Protein AF-A0AAJ0BUH4-F1 (afdb_monomer)

Secondary structure (DSSP, 8-state):
-------EEEEEEEEEEEETT----SHHHHHHHHHHHHHHTT--EEE-TT---SGGGGSSEEEEE-TTS--BGGGTBEEEEEEPPPEESSSSHHHHHHHHHHHHHHHEEEE--TT--EEEEEE-TTSPPPHHHHHHHHHHHHHHHHHHHHTS-GGGS--SSSSB-GGGSTTTTT--SHHHHHHHHHHHHHHIIIIITTHHHHHHHHEE-TTSHHHHHTT-SS-EE-GGGBSEE-GGGT---TT--TTTTEEEEEEPP-S-----------

InterPro domains:
  IPR022025 Putative amidoligase enzyme [PF12224] (8-167)

Foldseek 3Di:
DPDDLWKKKKKKWKFFKAWPVNPDQDPVSVLVVLCVLLVVLVFDEDEDDVPDQALVRQQGKYKYFDPLFDADSVVRIGMIMIIHHIDTPPDCVVVSVVSSVVSCVVTIDTFFDLRIKMKMKMASPPDGQALVNLLVVVLCQLVCLQVVLVVDDPSFSDDPFAAAALCCQPLRVPPDDSVVLSVQLVVLSVVVVVVVFNVSNQNSRFWDACPDPVNVVVVNPGTDGDQRRHQKRQVLLPDPDPPNHPRRNIIMGMGRGTTDPDPPPPPPDD

Solvent-accessible surface area (backbone atoms only — not comparable to full-atom values): 14475 Å² total; per-residue (Å²): 132,82,82,72,82,56,48,26,34,33,42,36,45,42,40,40,38,22,52,71,82,63,80,45,90,47,61,70,56,44,49,53,53,49,42,56,50,37,44,74,70,70,41,65,58,48,77,33,86,79,67,67,57,51,56,78,53,35,75,32,31,26,39,32,74,33,80,79,28,80,60,37,70,96,76,34,30,30,27,34,25,42,35,40,29,69,36,54,78,92,58,67,63,68,61,52,49,53,50,49,52,53,50,43,67,75,55,34,42,80,47,64,34,74,52,27,34,39,38,38,36,39,28,33,52,95,52,75,65,49,44,63,52,52,33,50,52,52,43,47,48,70,68,44,45,70,61,60,28,68,78,39,60,81,84,32,48,57,40,96,68,45,26,24,60,37,60,67,7,62,72,24,55,84,50,86,49,67,71,57,44,45,49,52,32,53,51,25,25,56,55,16,75,78,74,51,52,50,48,47,39,33,36,40,40,17,21,37,55,15,86,36,75,64,24,52,76,69,68,42,89,55,64,41,78,46,13,84,36,26,21,48,21,43,46,34,54,73,57,59,50,94,83,53,36,75,68,44,51,24,39,34,40,43,47,40,31,28,57,69,93,69,79,87,73,75,76,77,79,126

Mean predicted aligned error: 6.87 Å

Radius of gyration: 19.73 Å; Cα contacts (8 Å, |Δi|>4): 491; chains: 1; bounding box: 56×46×52 Å

Structure (mmCIF, N/CA/C/O backbone):
data_AF-A0AAJ0BUH4-F1
#
_entry.id   AF-A0AAJ0BUH4-F1
#
loop_
_atom_site.group_PDB
_atom_site.id
_atom_site.type_symbol
_atom_site.label_atom_id
_atom_site.label_alt_id
_atom_site.label_comp_id
_atom_site.label_asym_id
_atom_site.label_entity_id
_atom_site.label_seq_id
_atom_site.pdbx_PDB_ins_code
_atom_site.Cartn_x
_atom_site.Cartn_y
_atom_site.Cartn_z
_atom_site.occupancy
_atom_site.B_iso_or_equiv
_atom_site.auth_seq_id
_atom_site.auth_comp_id
_atom_site.auth_asym_id
_atom_site.auth_atom_id
_atom_site.pdbx_PDB_model_num
ATOM 1 N N . MET A 1 1 ? 30.664 -13.274 6.437 1.00 37.62 1 MET A N 1
ATOM 2 C CA . MET A 1 1 ? 29.207 -13.050 6.387 1.00 37.62 1 MET A CA 1
ATOM 3 C C . MET A 1 1 ? 29.027 -11.647 5.867 1.00 37.62 1 MET A C 1
ATOM 5 O O . MET A 1 1 ? 29.292 -10.706 6.602 1.00 37.62 1 MET A O 1
ATOM 9 N N . GLU A 1 2 ? 28.763 -11.524 4.572 1.00 38.22 2 GLU A N 1
ATOM 10 C CA . GLU A 1 2 ? 28.514 -10.233 3.931 1.00 38.22 2 GLU A CA 1
ATOM 11 C C . GLU A 1 2 ? 27.239 -9.628 4.526 1.00 38.22 2 GLU A C 1
ATOM 13 O O . GLU A 1 2 ? 26.273 -10.346 4.792 1.00 38.22 2 GLU A O 1
ATOM 18 N N . GLY A 1 3 ? 27.284 -8.331 4.833 1.00 43.16 3 GLY A N 1
ATOM 19 C CA . GLY A 1 3 ? 26.178 -7.613 5.450 1.00 43.16 3 GLY A CA 1
ATOM 20 C C . GLY A 1 3 ? 24.976 -7.619 4.518 1.00 43.16 3 GLY A C 1
ATOM 21 O O . GLY A 1 3 ? 24.970 -6.923 3.510 1.00 43.16 3 GLY A O 1
ATOM 22 N N . HIS A 1 4 ? 23.965 -8.422 4.839 1.00 51.91 4 HIS A N 1
ATOM 23 C CA . HIS A 1 4 ? 22.670 -8.300 4.191 1.00 51.91 4 HIS A CA 1
ATOM 24 C C . HIS A 1 4 ? 22.107 -6.916 4.521 1.00 51.91 4 HIS A C 1
ATOM 26 O O . HIS A 1 4 ? 21.919 -6.601 5.698 1.00 51.91 4 HIS A O 1
ATOM 32 N N . ASN A 1 5 ? 21.836 -6.108 3.493 1.00 56.97 5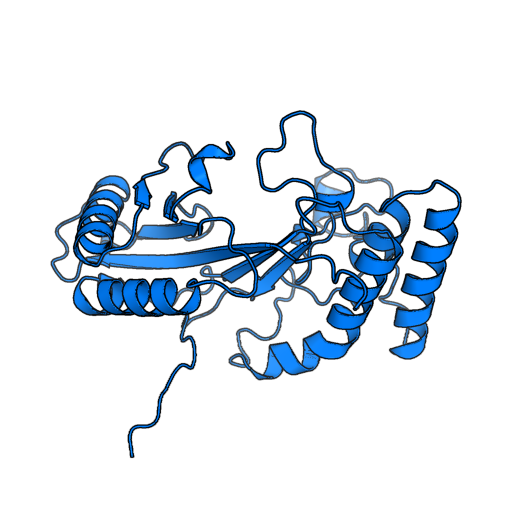 ASN A N 1
ATOM 33 C CA . ASN A 1 5 ? 21.054 -4.884 3.641 1.00 56.97 5 ASN A CA 1
ATOM 34 C C . ASN A 1 5 ? 19.751 -5.237 4.372 1.00 56.97 5 ASN A C 1
ATOM 36 O O . ASN A 1 5 ? 18.984 -6.094 3.924 1.00 56.97 5 ASN A O 1
ATOM 40 N N . SER A 1 6 ? 19.534 -4.638 5.543 1.00 73.00 6 SER A N 1
ATOM 41 C CA . SER A 1 6 ? 18.331 -4.888 6.331 1.00 73.00 6 SER A CA 1
ATOM 42 C C . SER A 1 6 ? 17.205 -4.027 5.784 1.00 73.00 6 SER A C 1
ATOM 44 O O . SER A 1 6 ? 17.233 -2.814 5.946 1.00 73.00 6 SER A O 1
ATOM 46 N N . PHE A 1 7 ? 16.183 -4.651 5.201 1.00 83.69 7 PHE A N 1
ATOM 47 C CA . PHE A 1 7 ? 14.968 -3.937 4.828 1.00 83.69 7 PHE A CA 1
ATOM 48 C C . PHE A 1 7 ? 14.240 -3.398 6.061 1.00 83.69 7 PHE A C 1
ATOM 50 O O . PHE A 1 7 ? 14.209 -4.023 7.132 1.00 83.69 7 PHE A O 1
ATOM 57 N N . GLN A 1 8 ? 13.595 -2.258 5.861 1.00 90.56 8 GLN A N 1
ATOM 58 C CA . GLN A 1 8 ? 12.594 -1.709 6.759 1.00 90.56 8 GLN A CA 1
ATOM 59 C C . GLN A 1 8 ? 11.237 -1.728 6.073 1.00 90.56 8 GLN A C 1
ATOM 61 O O . GLN A 1 8 ? 11.151 -1.698 4.842 1.00 90.56 8 GLN A O 1
ATOM 66 N N . PHE A 1 9 ? 10.167 -1.778 6.856 1.00 93.12 9 PHE A N 1
ATOM 67 C CA . PHE A 1 9 ? 8.826 -1.755 6.302 1.00 93.12 9 PHE A CA 1
ATOM 68 C C . PHE A 1 9 ? 7.817 -1.056 7.212 1.00 93.12 9 PHE A C 1
ATOM 70 O O . PHE A 1 9 ? 8.009 -0.961 8.421 1.00 93.12 9 PHE A O 1
ATOM 77 N N . GLY A 1 10 ? 6.733 -0.576 6.617 1.00 93.44 10 GLY A N 1
ATOM 78 C CA . GLY A 1 10 ? 5.557 -0.059 7.311 1.00 93.44 10 GLY A CA 1
ATOM 79 C C . GLY A 1 10 ? 4.294 -0.722 6.775 1.00 93.44 10 GLY A C 1
ATOM 80 O O . GLY A 1 10 ? 4.284 -1.227 5.651 1.00 93.44 10 GLY A O 1
ATOM 81 N N . VAL A 1 11 ? 3.236 -0.742 7.577 1.00 94.31 11 VAL A N 1
ATOM 82 C CA . VAL A 1 11 ? 1.937 -1.322 7.226 1.00 94.31 11 VAL A CA 1
ATOM 83 C C . VAL A 1 11 ? 0.842 -0.292 7.462 1.00 94.31 11 VAL A C 1
ATOM 85 O O . VAL A 1 11 ? 0.800 0.346 8.513 1.00 94.31 11 VAL A O 1
ATOM 88 N N . GLU A 1 12 ? -0.069 -0.175 6.503 1.00 94.69 12 GLU A N 1
ATOM 89 C CA . GLU A 1 12 ? -1.275 0.647 6.599 1.00 94.69 12 GLU A CA 1
ATOM 90 C C . GLU A 1 12 ? -2.493 -0.287 6.599 1.00 94.69 12 GLU A C 1
ATOM 92 O O . GLU A 1 12 ? -2.663 -1.135 5.713 1.00 94.69 12 GLU A O 1
ATOM 97 N N . LEU A 1 13 ? -3.310 -0.198 7.651 1.00 93.88 13 LEU A N 1
ATOM 98 C CA . LEU A 1 13 ? -4.497 -1.027 7.852 1.00 93.88 13 LEU A CA 1
ATOM 99 C C . LEU A 1 13 ? -5.746 -0.156 7.804 1.00 93.88 13 LEU A C 1
ATOM 101 O O . LEU A 1 13 ? -5.972 0.662 8.697 1.00 93.88 13 LEU A O 1
ATOM 105 N N . GLU A 1 14 ? -6.595 -0.380 6.809 1.00 93.62 14 GLU A N 1
ATOM 106 C CA . GLU A 1 14 ? -7.814 0.399 6.648 1.00 93.62 14 GLU A CA 1
ATOM 107 C C . GLU A 1 14 ? -9.048 -0.360 7.151 1.00 93.62 14 GLU A C 1
ATOM 109 O O . GLU A 1 14 ? -9.256 -1.548 6.883 1.00 93.62 14 GLU A O 1
ATOM 114 N N . PHE A 1 15 ? -9.929 0.351 7.847 1.00 93.50 15 PHE A N 1
ATOM 115 C CA . PHE A 1 15 ? -11.097 -0.215 8.501 1.00 93.50 15 PHE A CA 1
ATOM 116 C C . PHE A 1 15 ? -12.320 0.692 8.372 1.00 93.50 15 PHE A C 1
ATOM 118 O O . PHE A 1 15 ? -12.243 1.911 8.506 1.00 93.50 15 PHE A O 1
ATOM 125 N N . LEU A 1 16 ? -13.493 0.075 8.232 1.00 94.69 16 LEU A N 1
ATOM 126 C CA . LEU A 1 16 ? -14.768 0.721 8.518 1.00 94.69 16 LEU A CA 1
ATOM 127 C C . LEU A 1 16 ? -15.198 0.327 9.937 1.00 94.69 16 LEU A C 1
ATOM 129 O O . LEU A 1 16 ? -15.659 -0.794 10.176 1.00 94.69 16 LEU A O 1
ATOM 133 N N . LEU A 1 17 ? -15.015 1.244 10.888 1.00 94.88 17 LEU A N 1
ATOM 134 C CA . LEU A 1 17 ? -15.175 0.985 12.321 1.00 94.88 17 LEU A CA 1
ATOM 135 C C . LEU A 1 17 ? -16.367 1.724 12.915 1.00 94.88 17 LEU A C 1
ATOM 137 O O . LEU A 1 17 ? -16.589 2.901 12.645 1.00 94.88 17 LEU A O 1
ATOM 141 N N . GLY A 1 18 ? -17.077 1.054 13.819 1.00 94.50 18 GLY A N 1
ATOM 142 C CA . GLY A 1 18 ? -18.013 1.684 14.749 1.00 94.50 18 GLY A CA 1
ATOM 143 C C . GLY A 1 18 ? -17.764 1.237 16.181 1.00 94.50 18 GLY A C 1
ATOM 144 O O . GLY A 1 18 ? -17.204 0.170 16.424 1.00 94.50 18 GLY A O 1
ATOM 145 N N . SER A 1 19 ? -18.206 2.015 17.168 1.00 91.06 19 SER A N 1
ATOM 146 C CA . SER A 1 19 ? -18.203 1.537 18.557 1.00 91.06 19 SER A CA 1
ATOM 147 C C . SER A 1 19 ? -19.389 0.616 18.810 1.00 91.06 19 SER A C 1
ATOM 149 O O . SER A 1 19 ? -20.522 0.942 18.450 1.00 91.06 19 SER A O 1
ATOM 151 N N . ARG A 1 20 ? -19.163 -0.493 19.528 1.00 89.94 20 ARG A N 1
ATOM 152 C CA . ARG A 1 20 ? -20.246 -1.401 19.949 1.00 89.94 20 ARG A CA 1
ATOM 153 C C . ARG A 1 20 ? -21.303 -0.701 20.808 1.00 89.94 20 ARG A C 1
ATOM 155 O O . ARG A 1 20 ? -22.463 -1.095 20.786 1.00 89.94 20 ARG A O 1
ATOM 162 N N . LYS A 1 21 ? -20.919 0.361 21.529 1.00 89.38 21 LYS A N 1
ATOM 163 C CA . LYS A 1 21 ? -21.834 1.180 22.343 1.00 89.38 21 LYS A CA 1
ATOM 164 C C . LYS A 1 21 ? -22.556 2.273 21.545 1.00 89.38 21 LYS A C 1
ATOM 166 O O . LYS A 1 21 ? -23.454 2.901 22.087 1.00 89.38 21 LYS A O 1
ATOM 171 N N . LYS A 1 22 ? -22.169 2.513 20.284 1.00 84.38 22 LYS A N 1
ATOM 172 C CA . LYS A 1 22 ? -22.748 3.526 19.379 1.00 84.38 22 LYS A CA 1
ATOM 173 C C . LYS A 1 22 ? -22.775 4.963 19.934 1.00 84.38 22 LYS A C 1
ATOM 175 O O . LYS A 1 22 ? -23.657 5.738 19.583 1.00 84.38 22 LYS A O 1
ATOM 180 N N . VAL A 1 23 ? -21.789 5.331 20.755 1.00 89.50 23 VAL A N 1
ATOM 181 C CA . VAL A 1 23 ? -21.728 6.640 21.446 1.00 89.50 23 VAL A CA 1
ATOM 182 C C . VAL A 1 23 ? -20.947 7.733 20.703 1.00 89.50 23 VAL A C 1
ATOM 184 O O . VAL A 1 23 ? -20.940 8.881 21.132 1.00 89.50 23 VAL A O 1
ATOM 187 N N . HIS A 1 24 ? -20.263 7.398 19.606 1.00 91.44 24 HIS A N 1
ATOM 188 C CA . HIS A 1 24 ? -19.365 8.331 18.910 1.00 91.44 24 HIS A CA 1
ATOM 189 C C . HIS A 1 24 ? -20.035 8.923 17.672 1.00 91.44 24 HIS A C 1
ATOM 191 O O . HIS A 1 24 ? -20.321 8.203 16.729 1.00 91.44 24 HIS A O 1
ATOM 197 N N . HIS A 1 25 ? -20.314 10.223 17.649 1.00 89.69 25 HIS A N 1
ATOM 198 C CA . HIS A 1 25 ? -21.084 10.843 16.555 1.00 89.69 25 HIS A CA 1
ATOM 199 C C . HIS A 1 25 ? -20.221 11.447 15.443 1.00 89.69 25 HIS A C 1
ATOM 201 O O . HIS A 1 25 ? -20.747 12.005 14.485 1.00 89.69 25 HIS A O 1
ATOM 207 N N . ASN A 1 26 ? -18.900 11.348 15.565 1.00 94.25 26 ASN A N 1
ATOM 208 C CA . ASN A 1 26 ? -17.951 11.798 14.555 1.00 94.25 26 ASN A CA 1
ATOM 209 C C . ASN A 1 26 ? -16.670 10.959 14.601 1.00 94.25 26 ASN A C 1
ATOM 211 O O . ASN A 1 26 ? -16.337 10.372 15.637 1.00 94.25 26 ASN A O 1
ATOM 215 N N . TRP A 1 27 ? -15.931 10.975 13.491 1.00 95.69 27 TRP A N 1
ATOM 216 C CA . TRP A 1 27 ? -14.648 10.291 13.338 1.00 95.69 27 TRP A CA 1
ATOM 217 C C . TRP A 1 27 ? -13.683 10.581 14.498 1.00 95.69 27 TRP A C 1
ATOM 219 O O . TRP A 1 27 ? -13.191 9.657 15.139 1.00 95.69 27 TRP A O 1
ATOM 229 N N . LYS A 1 28 ? -13.498 11.859 14.857 1.00 96.19 28 LYS A N 1
ATOM 230 C CA . LYS A 1 28 ? -12.532 12.288 15.883 1.00 96.19 28 LYS A CA 1
ATOM 231 C C . LYS A 1 28 ? -12.820 11.698 17.264 1.00 96.19 28 LYS A C 1
ATOM 233 O O . LYS A 1 28 ? -11.897 11.340 17.995 1.00 96.19 28 LYS A O 1
ATOM 238 N N . SER A 1 29 ? -14.093 11.586 17.642 1.00 96.31 29 SER A N 1
ATOM 239 C CA . SER A 1 29 ? -14.505 10.954 18.902 1.00 96.31 29 SER A CA 1
ATOM 240 C C . SER A 1 29 ? -14.226 9.448 18.914 1.00 96.31 29 SER A C 1
ATOM 242 O O . SER A 1 29 ? -13.694 8.947 19.908 1.00 96.31 29 SER A O 1
ATOM 244 N N . LEU A 1 30 ? -14.477 8.752 17.796 1.00 96.94 30 LEU A N 1
ATOM 245 C CA . LEU A 1 30 ? -14.133 7.338 17.633 1.00 96.94 30 LEU A CA 1
ATOM 246 C C . LEU A 1 30 ? -12.611 7.133 17.683 1.00 96.94 30 LEU A C 1
ATOM 248 O O . LEU A 1 30 ? -12.144 6.288 18.444 1.00 96.94 30 LEU A O 1
ATOM 252 N N . ALA A 1 31 ? -11.846 7.927 16.929 1.00 97.50 31 ALA A N 1
ATOM 253 C CA . ALA A 1 31 ? -10.387 7.852 16.860 1.00 97.50 31 ALA A CA 1
ATOM 254 C C . ALA A 1 31 ? -9.737 8.059 18.238 1.00 97.50 31 ALA A C 1
ATOM 256 O O . ALA A 1 31 ? -8.843 7.312 18.625 1.00 97.50 31 ALA A O 1
ATOM 257 N N . LYS A 1 32 ? -10.241 9.006 19.043 1.00 97.81 32 LYS A N 1
ATOM 258 C CA . LYS A 1 32 ? -9.774 9.215 20.425 1.00 97.81 32 LYS A CA 1
ATOM 259 C C . LYS A 1 32 ? -10.080 8.035 21.354 1.00 97.81 32 LYS A C 1
ATOM 261 O O . LYS A 1 32 ? -9.273 7.736 22.231 1.00 97.81 32 LYS A O 1
ATOM 266 N N . ASP A 1 33 ? -11.236 7.385 21.215 1.00 97.56 33 ASP A N 1
ATOM 267 C CA . ASP A 1 33 ? -11.557 6.180 21.998 1.00 97.56 33 ASP A CA 1
ATOM 268 C C . ASP A 1 33 ? -10.702 4.985 21.558 1.00 97.56 33 ASP A C 1
ATOM 270 O O . ASP A 1 33 ? -10.221 4.239 22.410 1.00 97.56 33 ASP A O 1
ATOM 274 N N . LEU A 1 34 ? -10.455 4.835 20.253 1.00 97.94 34 LEU A N 1
ATOM 275 C CA . LEU A 1 34 ? -9.526 3.840 19.716 1.00 97.94 34 LEU A CA 1
ATOM 276 C C . LEU A 1 34 ? -8.119 4.053 20.275 1.00 97.94 34 LEU A C 1
ATOM 278 O O . LEU A 1 34 ? -7.572 3.133 20.878 1.00 97.94 34 LEU A O 1
ATOM 282 N N . SER A 1 35 ? -7.601 5.280 20.192 1.00 98.50 35 SER A N 1
ATOM 283 C CA . SER A 1 35 ? -6.286 5.651 20.718 1.00 98.50 35 SER A CA 1
ATOM 284 C C . SER A 1 35 ? -6.114 5.260 22.186 1.00 98.50 35 SER A C 1
ATOM 286 O O . SER A 1 35 ? -5.199 4.514 22.536 1.00 98.50 35 SER A O 1
ATOM 288 N N . LYS A 1 36 ? -7.066 5.652 23.046 1.00 98.38 36 LYS A N 1
ATOM 289 C CA . LYS A 1 36 ? -7.052 5.314 24.480 1.00 98.38 36 LYS A CA 1
ATOM 290 C C . LYS A 1 36 ? -7.053 3.809 24.740 1.00 98.38 36 LYS A C 1
ATOM 292 O O . LYS A 1 36 ? -6.437 3.345 25.699 1.00 98.38 36 LYS A O 1
ATOM 297 N N . ARG A 1 37 ? -7.784 3.036 23.935 1.00 97.81 37 ARG A N 1
ATOM 298 C CA . ARG A 1 37 ? -7.867 1.575 24.086 1.00 97.81 37 ARG A CA 1
ATOM 299 C C . ARG A 1 37 ? -6.586 0.889 23.644 1.00 97.81 37 ARG A C 1
ATOM 301 O O . ARG A 1 37 ? -6.158 -0.027 24.337 1.00 97.81 37 ARG A O 1
ATOM 308 N N . LEU A 1 38 ? -5.990 1.350 22.548 1.00 98.44 38 LEU A N 1
ATOM 309 C CA . LEU A 1 38 ? -4.694 0.884 22.067 1.00 98.44 38 LEU A CA 1
ATOM 310 C C . LEU A 1 38 ? -3.589 1.199 23.085 1.00 98.44 38 LEU A C 1
ATOM 312 O O . LEU A 1 38 ? -2.884 0.285 23.498 1.00 98.44 38 LEU A O 1
ATOM 316 N N . GLN A 1 39 ? -3.540 2.424 23.623 1.00 98.50 39 GLN A N 1
ATOM 317 C CA . GLN A 1 39 ? -2.592 2.795 24.688 1.00 98.50 39 GLN A CA 1
ATOM 318 C C . GLN A 1 39 ? -2.769 1.918 25.933 1.00 98.50 39 GLN A C 1
ATOM 320 O O . GLN A 1 39 ? -1.800 1.408 26.486 1.00 98.50 39 GLN A O 1
ATOM 325 N N . LYS A 1 40 ? -4.018 1.666 26.352 1.00 98.31 40 LYS A N 1
ATOM 326 C CA . LYS A 1 40 ? -4.312 0.756 27.471 1.00 98.31 40 LYS A CA 1
ATOM 327 C C . LYS A 1 40 ? -3.874 -0.690 27.200 1.00 98.31 40 LYS A C 1
ATOM 329 O O . LYS A 1 40 ? -3.614 -1.421 28.151 1.00 98.31 40 LYS A O 1
ATOM 334 N N . ALA A 1 41 ? -3.841 -1.105 25.938 1.00 98.00 41 ALA A N 1
ATOM 335 C CA . ALA A 1 41 ? -3.368 -2.419 25.517 1.00 98.00 41 ALA A CA 1
ATOM 336 C C . ALA A 1 41 ? -1.840 -2.479 25.322 1.00 98.00 41 ALA A C 1
ATOM 338 O O . ALA A 1 41 ? -1.328 -3.550 25.030 1.00 98.00 41 ALA A O 1
ATOM 339 N N . GLY A 1 42 ? -1.120 -1.366 25.511 1.00 97.75 42 GLY A N 1
ATOM 340 C CA . GLY A 1 42 ? 0.336 -1.295 25.361 1.00 97.75 42 GLY A CA 1
ATOM 341 C C . GLY A 1 42 ? 0.822 -0.808 23.993 1.00 97.75 42 GLY A C 1
ATOM 342 O O . GLY A 1 42 ? 2.023 -0.807 23.757 1.00 97.75 42 GLY A O 1
ATOM 343 N N . ILE A 1 43 ? -0.074 -0.363 23.108 1.00 98.19 43 ILE A N 1
ATOM 344 C CA . ILE A 1 43 ? 0.282 0.147 21.778 1.00 98.19 43 ILE A CA 1
ATOM 345 C C . ILE A 1 43 ? 0.478 1.661 21.838 1.00 98.19 43 ILE A C 1
ATOM 347 O O . ILE A 1 43 ? -0.490 2.409 22.025 1.00 98.19 43 ILE A O 1
ATOM 351 N N . SER A 1 44 ? 1.721 2.114 21.653 1.00 97.81 44 SER A N 1
ATOM 352 C CA . SER A 1 44 ? 2.038 3.539 21.499 1.00 97.81 44 SER A CA 1
ATOM 353 C C . SER A 1 44 ? 1.392 4.071 20.224 1.00 97.81 44 SER A C 1
ATOM 355 O O . SER A 1 44 ? 1.512 3.449 19.166 1.00 97.81 44 SER A O 1
ATOM 357 N N . ASN A 1 45 ? 0.634 5.160 20.345 1.00 98.44 45 ASN A N 1
ATOM 358 C CA . ASN A 1 45 ? -0.091 5.748 19.227 1.00 98.44 45 ASN A CA 1
ATOM 359 C C . ASN A 1 45 ? -0.596 7.162 19.524 1.00 98.44 45 ASN A C 1
ATOM 361 O O . ASN A 1 45 ? -0.835 7.526 20.686 1.00 98.44 45 ASN A O 1
ATOM 365 N N . HIS A 1 46 ? -0.943 7.866 18.449 1.00 97.81 46 HIS A N 1
ATOM 366 C CA . HIS A 1 46 ? -1.629 9.153 18.472 1.00 97.81 46 HIS A CA 1
ATOM 367 C C . HIS A 1 46 ? -2.678 9.279 17.357 1.00 97.81 46 HIS A C 1
ATOM 369 O O . HIS A 1 46 ? -2.766 8.478 16.428 1.00 97.81 46 HIS A O 1
ATOM 375 N N . VAL A 1 47 ? -3.514 10.316 17.459 1.00 98.06 47 VAL A N 1
ATOM 376 C CA . VAL A 1 47 ? -4.482 10.675 16.412 1.00 98.06 47 VAL A CA 1
ATOM 377 C C . VAL A 1 47 ? -3.860 11.727 15.497 1.00 98.06 47 VAL A C 1
ATOM 379 O O . VAL A 1 47 ? -3.613 12.849 15.941 1.00 98.06 47 VAL A O 1
ATOM 382 N N . ASN A 1 48 ? -3.671 11.385 14.224 1.00 95.69 48 ASN A N 1
ATOM 383 C CA . ASN A 1 48 ? -3.118 12.257 13.190 1.00 95.69 48 ASN A CA 1
ATOM 384 C C . ASN A 1 48 ? -4.245 12.809 12.294 1.00 95.69 48 ASN A C 1
ATOM 386 O O . ASN A 1 48 ? -4.432 12.413 11.147 1.00 95.69 48 ASN A O 1
ATOM 390 N N . ASP A 1 49 ? -5.023 13.737 12.856 1.00 87.25 49 ASP A N 1
ATOM 391 C CA . ASP A 1 49 ? -6.165 14.406 12.198 1.00 87.25 49 ASP A CA 1
ATOM 392 C C . ASP A 1 49 ? -5.727 15.291 11.010 1.00 87.25 49 ASP A C 1
ATOM 394 O O . ASP A 1 49 ? -6.503 15.560 10.100 1.00 87.25 49 ASP A O 1
ATOM 398 N N . GLY A 1 50 ? -4.467 15.741 11.006 1.00 86.12 50 GLY A N 1
ATOM 399 C CA . GLY A 1 50 ? -3.897 16.555 9.928 1.00 86.12 50 GLY A CA 1
ATOM 400 C C . GLY A 1 50 ? -3.347 15.746 8.754 1.00 86.12 50 GLY A C 1
ATOM 401 O O . GLY A 1 50 ? -2.968 16.345 7.751 1.00 86.12 50 GLY A O 1
ATOM 402 N N . ASN A 1 51 ? -3.289 14.414 8.878 1.00 83.75 51 ASN A N 1
ATOM 403 C CA . ASN A 1 51 ? -2.590 13.528 7.947 1.00 83.75 51 ASN A CA 1
ATOM 404 C C . ASN A 1 51 ? -1.150 13.998 7.658 1.00 83.75 51 ASN A C 1
ATOM 406 O O . ASN A 1 51 ? -0.683 13.960 6.518 1.00 83.75 51 ASN A O 1
ATOM 410 N N . ASP A 1 52 ? -0.461 14.482 8.695 1.00 84.62 52 ASP A N 1
ATOM 411 C CA . ASP A 1 52 ? 0.931 14.903 8.595 1.00 84.62 52 ASP A CA 1
ATOM 412 C C . ASP A 1 52 ? 1.806 13.683 8.276 1.00 84.62 52 ASP A C 1
ATOM 414 O O . ASP A 1 52 ? 1.706 12.641 8.927 1.00 84.62 52 ASP A O 1
ATOM 418 N N . LYS A 1 53 ? 2.635 13.812 7.239 1.00 83.50 53 LYS A N 1
ATOM 419 C CA . LYS A 1 53 ? 3.535 12.765 6.741 1.00 83.50 53 LYS A CA 1
ATOM 420 C C . LYS A 1 53 ? 4.987 12.996 7.184 1.00 83.50 53 LYS A C 1
ATOM 422 O O . LYS A 1 53 ? 5.899 12.403 6.604 1.00 83.50 53 LYS A O 1
ATOM 427 N N . SER A 1 54 ? 5.214 13.845 8.187 1.00 83.06 54 SER A N 1
ATOM 428 C CA . SER A 1 54 ? 6.512 14.024 8.839 1.00 83.06 54 SER A CA 1
ATOM 429 C C . SER A 1 54 ? 7.018 12.725 9.475 1.00 83.06 54 SER A C 1
ATOM 431 O O . SER A 1 54 ? 6.241 11.849 9.862 1.00 83.06 54 SER A O 1
ATOM 433 N N . TRP A 1 55 ? 8.342 12.585 9.561 1.00 81.75 55 TRP A N 1
ATOM 434 C CA . TRP A 1 55 ? 9.012 11.396 10.101 1.00 81.75 55 TRP A CA 1
ATOM 435 C C . TRP A 1 55 ? 8.552 11.052 11.524 1.00 81.75 55 TRP A C 1
ATOM 437 O O . TRP A 1 55 ? 8.423 9.879 11.877 1.00 81.75 55 TRP A O 1
ATOM 447 N N . GLU A 1 56 ? 8.245 12.065 12.326 1.00 85.81 56 GLU A N 1
ATOM 448 C CA . GLU A 1 56 ? 7.791 11.936 13.705 1.00 85.81 56 GLU A CA 1
ATOM 449 C C . GLU A 1 56 ? 6.532 11.066 13.822 1.00 85.81 56 GLU A C 1
ATOM 451 O O . GLU A 1 56 ? 6.411 10.301 14.780 1.00 85.81 56 GLU A O 1
ATOM 456 N N . ASN A 1 57 ? 5.642 11.111 12.823 1.00 87.81 57 ASN A N 1
ATOM 457 C CA . ASN A 1 57 ? 4.400 10.334 12.794 1.00 87.81 57 ASN A CA 1
ATOM 458 C C . ASN A 1 57 ? 4.608 8.831 12.527 1.00 87.81 57 ASN A C 1
ATOM 460 O O . ASN A 1 57 ? 3.660 8.064 12.679 1.00 87.81 57 ASN A O 1
ATOM 464 N N . TYR A 1 58 ? 5.822 8.394 12.174 1.00 90.50 58 TYR A N 1
ATOM 465 C CA . TYR A 1 58 ? 6.153 6.984 11.916 1.00 90.50 58 TYR A CA 1
ATOM 466 C C . TYR A 1 58 ? 7.026 6.352 13.011 1.00 90.50 58 TYR A C 1
ATOM 468 O O . TYR A 1 58 ? 7.646 5.306 12.803 1.00 90.50 58 TYR A O 1
ATOM 476 N N . ARG A 1 59 ? 7.107 6.985 14.187 1.00 92.19 59 ARG A N 1
ATOM 477 C CA . ARG A 1 59 ? 7.798 6.430 15.369 1.00 92.19 59 ARG A CA 1
ATOM 478 C C . ARG A 1 59 ? 6.876 5.579 16.241 1.00 92.19 59 ARG A C 1
ATOM 480 O O . ARG A 1 59 ? 7.353 4.782 17.041 1.00 92.19 59 ARG A O 1
ATOM 487 N N . GLU A 1 60 ? 5.572 5.747 16.069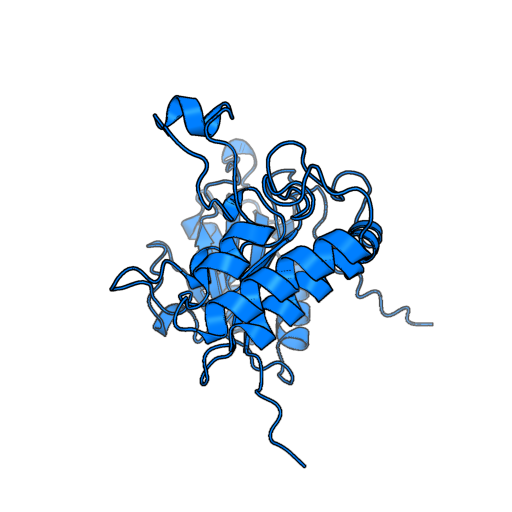 1.00 95.69 60 GLU A N 1
ATOM 488 C CA . GLU A 1 60 ? 4.511 4.987 16.719 1.00 95.69 60 GLU A CA 1
ATOM 489 C C . GLU A 1 60 ? 3.314 4.846 15.771 1.00 95.69 60 GLU A C 1
ATOM 491 O O . GLU A 1 60 ? 3.346 5.358 14.653 1.00 95.69 60 GLU A O 1
ATOM 496 N N . TRP A 1 61 ? 2.263 4.139 16.190 1.00 97.94 61 TRP A N 1
ATOM 497 C CA . TRP A 1 61 ? 1.079 3.978 15.350 1.00 97.94 61 TRP A CA 1
ATOM 498 C C . TRP A 1 61 ? 0.317 5.301 15.203 1.00 97.94 61 TRP A C 1
ATOM 500 O O . TRP A 1 61 ? -0.072 5.922 16.190 1.00 97.94 61 TRP A O 1
ATOM 510 N N . SER A 1 62 ? 0.017 5.702 13.974 1.00 97.81 62 SER A N 1
ATOM 511 C CA . SER A 1 62 ? -0.830 6.860 13.683 1.00 97.81 62 SER A CA 1
ATOM 512 C C . SER A 1 62 ? -2.255 6.422 13.353 1.00 97.81 62 SER A C 1
ATOM 514 O O . SER A 1 62 ? -2.465 5.516 12.549 1.00 97.81 62 SER A O 1
ATOM 516 N N . ILE A 1 63 ? -3.249 7.101 13.928 1.00 98.06 63 ILE A N 1
ATOM 517 C CA . ILE A 1 63 ? -4.667 6.932 13.577 1.00 98.06 63 ILE A CA 1
ATOM 518 C C . ILE A 1 63 ? -5.084 8.069 12.645 1.00 98.06 63 ILE A C 1
ATOM 520 O O . ILE A 1 63 ? -5.155 9.224 13.077 1.00 98.06 63 ILE A O 1
ATOM 524 N N . VAL A 1 64 ? -5.394 7.735 11.396 1.00 96.06 64 VAL A N 1
ATOM 525 C CA . VAL A 1 64 ? -5.705 8.674 10.308 1.00 96.06 64 VAL A CA 1
ATOM 526 C C . VAL A 1 64 ? -7.141 8.460 9.819 1.00 96.06 64 VAL A C 1
ATOM 528 O O . VAL A 1 64 ? -7.740 7.392 9.987 1.00 96.06 64 VAL A O 1
ATOM 531 N N . GLN A 1 65 ? -7.750 9.511 9.270 1.00 95.31 65 GLN A N 1
ATOM 532 C CA . GLN A 1 65 ? -9.036 9.392 8.593 1.00 95.31 65 GLN A CA 1
ATOM 533 C C . GLN A 1 65 ? -8.835 8.866 7.172 1.00 95.31 65 GLN A C 1
ATOM 535 O O . GLN A 1 65 ? -8.277 9.570 6.335 1.00 95.31 65 GLN A O 1
ATOM 540 N N . GLU A 1 66 ? -9.370 7.678 6.883 1.00 92.31 66 GLU A N 1
ATOM 541 C CA . GLU A 1 66 ? -9.326 7.120 5.530 1.00 92.31 66 GLU A CA 1
ATOM 542 C C . GLU A 1 66 ? -10.468 7.687 4.682 1.00 92.31 66 GLU A C 1
ATOM 544 O O . GLU A 1 66 ? -11.634 7.305 4.830 1.00 92.31 66 GLU A O 1
ATOM 549 N N . VAL A 1 67 ? -10.141 8.642 3.812 1.00 89.81 67 VAL A N 1
ATOM 550 C CA . VAL A 1 67 ? -11.124 9.397 3.019 1.00 89.81 67 VAL A CA 1
ATOM 551 C C . VAL A 1 67 ? -11.712 8.593 1.860 1.00 89.81 67 VAL A C 1
ATOM 553 O O . VAL A 1 67 ? -12.800 8.919 1.380 1.00 89.81 67 VAL A O 1
ATOM 556 N N . THR A 1 68 ? -11.031 7.540 1.411 1.00 86.31 68 THR A N 1
ATOM 557 C CA . THR A 1 68 ? -11.516 6.638 0.359 1.00 86.31 68 THR A CA 1
ATOM 558 C C . THR A 1 68 ? -12.520 5.614 0.883 1.00 86.31 68 THR A C 1
ATOM 560 O O . THR A 1 68 ? -13.254 5.030 0.081 1.00 86.31 68 THR A O 1
ATOM 563 N N . ILE A 1 69 ? -12.633 5.453 2.209 1.00 90.19 69 ILE A N 1
ATOM 564 C CA . ILE A 1 69 ? -13.706 4.706 2.870 1.00 90.19 69 ILE A CA 1
ATOM 565 C C . ILE A 1 69 ? -14.840 5.675 3.238 1.00 90.19 69 ILE A C 1
ATOM 567 O O . ILE A 1 69 ? -14.719 6.449 4.194 1.00 90.19 69 ILE A O 1
ATOM 571 N N . PRO A 1 70 ? -16.002 5.609 2.560 1.00 91.19 70 PRO A N 1
ATOM 572 C CA . PRO A 1 70 ? -17.122 6.480 2.886 1.00 91.19 70 PRO A CA 1
ATOM 573 C C . PRO A 1 70 ? -17.618 6.226 4.313 1.00 91.19 70 PRO A C 1
ATOM 575 O O . PRO A 1 70 ? -18.069 5.128 4.657 1.00 91.19 70 PRO A O 1
ATOM 578 N N . SER A 1 71 ? -17.570 7.264 5.148 1.00 92.19 71 SER A N 1
ATOM 579 C CA . SER A 1 71 ? -18.165 7.212 6.483 1.00 92.19 71 SER A CA 1
ATOM 580 C C . SER A 1 71 ? -19.686 7.063 6.389 1.00 92.19 71 SER A C 1
ATOM 582 O O . SER A 1 71 ? -20.326 7.584 5.476 1.00 92.19 71 SER A O 1
ATOM 584 N N . GLN A 1 72 ? -20.288 6.376 7.362 1.00 93.75 72 GLN A N 1
ATOM 585 C CA . GLN A 1 72 ? -21.735 6.160 7.451 1.00 93.75 72 GLN A CA 1
ATOM 586 C C . GLN A 1 72 ? -22.246 6.693 8.802 1.00 93.75 72 GLN A C 1
ATOM 588 O O . GLN A 1 72 ? -22.532 5.899 9.706 1.00 93.75 72 GLN A O 1
ATOM 593 N N . PRO A 1 73 ? -22.392 8.027 8.964 1.00 91.50 73 PRO A N 1
ATOM 594 C CA . PRO A 1 73 ? -22.773 8.644 10.238 1.00 91.50 73 PRO A CA 1
ATOM 595 C C . PRO A 1 73 ? -24.067 8.074 10.829 1.00 91.50 73 PRO A C 1
ATOM 597 O O . PRO A 1 73 ? -24.128 7.785 12.021 1.00 91.50 73 PRO A O 1
ATOM 600 N N . ALA A 1 74 ? -25.069 7.807 9.982 1.00 90.62 74 ALA A N 1
ATOM 601 C CA . ALA A 1 74 ? -26.349 7.220 10.390 1.00 90.62 74 ALA A CA 1
ATOM 602 C C . ALA A 1 74 ? -26.215 5.824 11.028 1.00 90.62 74 ALA A C 1
ATOM 604 O O . ALA A 1 74 ? -27.068 5.413 11.811 1.00 90.62 74 ALA A O 1
ATOM 605 N N . LYS A 1 75 ? -25.141 5.091 10.712 1.00 91.06 75 LYS A N 1
ATOM 606 C CA . LYS A 1 75 ? -24.838 3.773 11.288 1.00 91.06 75 LYS A CA 1
ATOM 607 C C . LYS A 1 75 ? -23.739 3.823 12.348 1.00 91.06 75 LYS A C 1
ATOM 609 O O . LYS A 1 75 ? -23.397 2.776 12.892 1.00 91.06 75 LYS A O 1
ATOM 614 N N . ASN A 1 76 ? -23.212 5.011 12.649 1.00 93.94 76 ASN A N 1
ATOM 615 C CA . ASN A 1 76 ? -22.050 5.202 13.511 1.00 93.94 76 ASN A CA 1
ATOM 616 C C . ASN A 1 76 ? -20.833 4.388 13.026 1.00 93.94 76 ASN A C 1
ATOM 618 O O . ASN A 1 76 ? -20.235 3.626 13.786 1.00 93.94 76 ASN A O 1
ATOM 622 N N . LEU A 1 77 ? -20.523 4.504 11.730 1.00 95.31 77 LEU A N 1
ATOM 623 C CA . LEU A 1 77 ? -19.354 3.878 11.115 1.00 95.31 77 LEU A CA 1
ATOM 624 C C . LEU A 1 77 ? -18.474 4.938 10.459 1.00 95.31 77 LEU A C 1
ATOM 626 O O . LEU A 1 77 ? -18.980 5.828 9.773 1.00 95.31 77 LEU A O 1
ATOM 630 N N . TRP A 1 78 ? -17.168 4.808 10.636 1.00 96.00 78 TRP A N 1
ATOM 631 C CA . TRP A 1 78 ? -16.176 5.790 10.220 1.00 96.00 78 TRP A CA 1
ATOM 632 C C . TRP A 1 78 ? -14.986 5.078 9.572 1.00 96.00 78 TRP A C 1
ATOM 634 O O . TRP A 1 78 ? -14.565 4.025 10.054 1.00 96.00 78 TRP A O 1
ATOM 644 N N . GLY A 1 79 ? -14.476 5.644 8.477 1.00 95.50 79 GLY A N 1
ATOM 645 C CA . GLY A 1 79 ? -13.241 5.188 7.834 1.00 95.50 79 GLY A CA 1
ATOM 646 C C . GLY A 1 79 ? -12.033 5.538 8.700 1.00 95.50 79 GLY A C 1
ATOM 647 O O . GLY A 1 79 ? -11.853 6.698 9.073 1.00 95.50 79 GLY A O 1
ATOM 648 N N . ILE A 1 80 ? -11.246 4.535 9.067 1.00 96.06 80 ILE A N 1
ATOM 649 C CA . ILE A 1 80 ? -10.057 4.655 9.912 1.00 96.06 80 ILE A CA 1
ATOM 650 C C . ILE A 1 80 ? -8.911 3.956 9.198 1.00 96.06 80 ILE A C 1
ATOM 652 O O . ILE A 1 80 ? -9.068 2.815 8.774 1.00 96.06 80 ILE A O 1
ATOM 656 N N . GLU A 1 81 ? -7.765 4.611 9.140 1.00 96.00 81 GLU A N 1
ATOM 657 C CA . GLU A 1 81 ? -6.494 4.002 8.773 1.00 96.00 81 GLU A CA 1
ATOM 658 C C . GLU A 1 81 ? -5.591 3.965 10.012 1.00 96.00 81 GLU A C 1
ATOM 660 O O . GLU A 1 81 ? -5.491 4.946 10.757 1.00 96.00 81 GLU A O 1
ATOM 665 N N . LEU A 1 82 ? -4.974 2.812 10.261 1.00 97.31 82 LEU A N 1
ATOM 666 C CA . LEU A 1 82 ? -3.871 2.667 11.203 1.00 97.31 82 LEU A CA 1
ATOM 667 C C . LEU A 1 82 ? -2.576 2.558 10.405 1.00 97.31 82 LEU A C 1
ATOM 669 O O . LEU A 1 82 ? -2.376 1.566 9.706 1.00 97.31 82 LEU A O 1
ATOM 673 N N . VAL A 1 83 ? -1.705 3.552 10.540 1.00 96.38 83 VAL A N 1
ATOM 674 C CA . VAL A 1 83 ? -0.375 3.574 9.922 1.00 96.38 83 VAL A CA 1
ATOM 675 C C . VAL A 1 83 ? 0.639 3.155 10.974 1.00 96.38 83 VAL A C 1
ATOM 677 O O . VAL A 1 83 ? 0.681 3.735 12.060 1.00 96.38 83 VAL A O 1
ATOM 680 N N . SER A 1 84 ? 1.426 2.127 10.685 1.00 96.06 84 SER A N 1
ATOM 681 C CA . SER A 1 84 ? 2.401 1.596 11.631 1.00 96.06 84 SER A CA 1
ATOM 682 C C . SER A 1 84 ? 3.626 2.502 11.785 1.00 96.06 84 SER A C 1
ATOM 684 O O . SER A 1 84 ? 3.925 3.302 10.892 1.00 96.06 84 SER A O 1
ATOM 686 N N . PRO A 1 85 ? 4.414 2.328 12.861 1.00 95.12 85 PRO A N 1
ATOM 687 C CA . PRO A 1 85 ? 5.793 2.786 12.834 1.00 95.12 85 PRO A CA 1
ATOM 688 C C . PRO A 1 85 ? 6.598 2.055 11.748 1.00 95.12 85 PRO A C 1
ATOM 690 O O . PRO A 1 85 ? 6.185 1.002 11.248 1.00 95.12 85 PRO A O 1
ATOM 693 N N . VAL A 1 86 ? 7.772 2.587 11.405 1.00 92.50 86 VAL A N 1
ATOM 694 C CA . VAL A 1 86 ? 8.723 1.878 10.536 1.00 92.50 86 VAL A CA 1
ATOM 695 C C . VAL A 1 86 ? 9.396 0.753 11.323 1.00 92.50 86 VAL A C 1
ATOM 697 O O . VAL A 1 86 ? 10.133 0.990 12.282 1.00 92.50 86 VAL A O 1
ATOM 700 N N . TYR A 1 87 ? 9.163 -0.484 10.898 1.00 91.69 87 TYR A N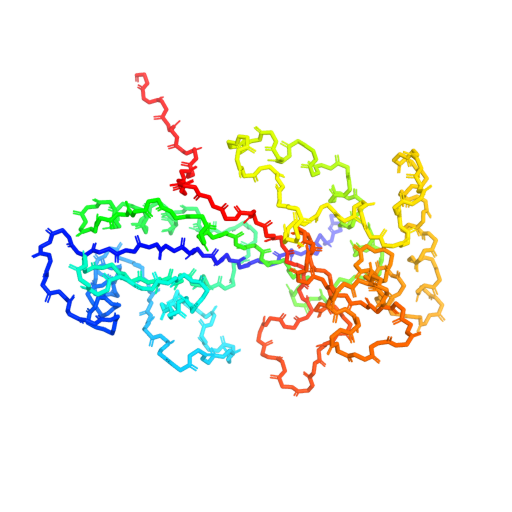 1
ATOM 701 C CA . TYR A 1 87 ? 9.704 -1.687 11.510 1.00 91.69 87 TYR A CA 1
ATOM 702 C C . TYR A 1 87 ? 10.960 -2.186 10.788 1.00 91.69 87 TYR A C 1
ATOM 704 O O . TYR A 1 87 ? 10.966 -2.324 9.563 1.00 91.69 87 TYR A O 1
ATOM 712 N N . PRO A 1 88 ? 12.004 -2.586 11.530 1.00 89.62 88 PR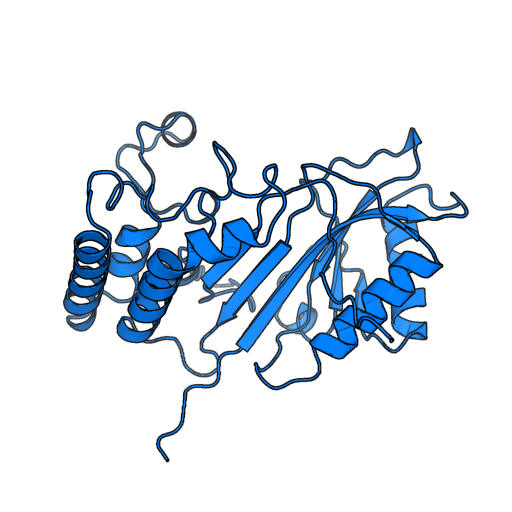O A N 1
ATOM 713 C CA . PRO A 1 88 ? 12.979 -3.552 11.038 1.00 89.62 88 PRO A CA 1
ATOM 714 C C . PRO A 1 88 ? 12.301 -4.903 10.774 1.00 89.62 88 PRO A C 1
ATOM 716 O O . PRO A 1 88 ? 11.389 -5.292 11.511 1.00 89.62 88 PRO A O 1
ATOM 719 N N . ILE A 1 89 ? 12.776 -5.656 9.779 1.00 82.81 89 ILE A N 1
ATOM 720 C CA . ILE A 1 89 ? 12.166 -6.941 9.390 1.00 82.81 89 ILE A CA 1
ATOM 721 C C . ILE A 1 89 ? 12.054 -7.948 10.554 1.00 82.81 89 ILE A C 1
ATOM 723 O O . ILE A 1 89 ? 11.017 -8.589 10.732 1.00 82.81 89 ILE A O 1
ATOM 727 N N . TYR A 1 90 ? 13.086 -8.029 11.398 1.00 82.75 90 TYR A N 1
ATOM 728 C CA . TYR A 1 90 ? 13.135 -8.894 12.580 1.00 82.75 90 TYR A CA 1
ATOM 729 C C . TYR A 1 90 ? 12.799 -8.102 13.851 1.00 82.75 90 TYR A C 1
ATOM 731 O O . TYR A 1 90 ? 13.653 -7.878 14.707 1.00 82.75 90 TYR A O 1
ATOM 739 N N . SER A 1 91 ? 11.555 -7.634 13.951 1.00 87.19 91 SER A N 1
ATOM 740 C CA . SER A 1 91 ?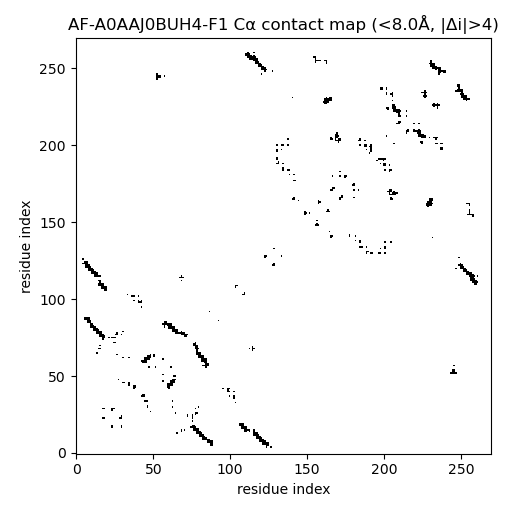 11.060 -6.861 15.099 1.00 87.19 91 SER A CA 1
ATOM 741 C C . SER A 1 91 ? 9.722 -7.388 15.635 1.00 87.19 91 SER A C 1
ATOM 743 O O . SER A 1 91 ? 9.241 -8.445 15.233 1.00 87.19 91 SER A O 1
ATOM 745 N N . TYR A 1 92 ? 9.128 -6.658 16.582 1.00 89.88 92 TYR A N 1
ATOM 746 C CA . TYR A 1 92 ? 7.927 -7.038 17.333 1.00 89.88 92 TYR A CA 1
ATOM 747 C C . TYR A 1 92 ? 6.600 -6.721 16.617 1.00 89.88 92 TYR A C 1
ATOM 749 O O . TYR A 1 92 ? 5.536 -6.857 17.218 1.00 89.88 92 TYR A O 1
ATOM 757 N N . TRP A 1 93 ? 6.637 -6.341 15.336 1.00 93.81 93 TRP A N 1
ATOM 758 C CA . TRP A 1 93 ? 5.462 -5.933 14.554 1.00 93.81 93 TRP A CA 1
ATOM 759 C C . TRP A 1 93 ? 4.292 -6.928 14.617 1.00 93.81 93 TRP A C 1
ATOM 761 O O . TRP A 1 93 ? 3.134 -6.523 14.672 1.00 93.81 93 TRP A O 1
ATOM 771 N N . ALA A 1 94 ? 4.570 -8.235 14.652 1.00 93.06 94 ALA A N 1
ATOM 772 C CA . ALA A 1 94 ? 3.526 -9.258 14.705 1.00 93.06 94 ALA A CA 1
ATOM 773 C C . ALA A 1 94 ? 2.748 -9.226 16.033 1.00 93.06 94 ALA A C 1
ATOM 775 O O . ALA A 1 94 ? 1.532 -9.413 16.040 1.00 93.06 94 ALA A O 1
ATOM 776 N N . ALA A 1 95 ? 3.434 -8.945 17.146 1.00 95.50 95 ALA A N 1
ATOM 777 C CA . ALA A 1 95 ? 2.809 -8.813 18.460 1.00 95.50 95 ALA A CA 1
ATOM 778 C C . ALA A 1 95 ? 1.966 -7.530 18.564 1.00 95.50 95 ALA A C 1
ATOM 780 O O . ALA A 1 95 ? 0.892 -7.544 19.173 1.00 95.50 95 ALA A O 1
ATOM 781 N N . ASP A 1 96 ? 2.411 -6.444 17.920 1.00 96.50 96 ASP A N 1
ATOM 782 C CA . ASP A 1 96 ? 1.622 -5.214 17.809 1.00 96.50 96 ASP A CA 1
ATOM 783 C C . ASP A 1 96 ? 0.316 -5.472 17.056 1.00 96.50 96 ASP A C 1
ATOM 785 O O . ASP A 1 96 ? -0.756 -5.106 17.542 1.00 96.50 96 ASP A O 1
ATOM 789 N N . LEU A 1 97 ? 0.383 -6.156 15.907 1.00 95.94 97 LEU A N 1
ATOM 790 C CA . LEU A 1 97 ? -0.807 -6.517 15.137 1.00 95.94 97 LEU A CA 1
ATOM 791 C C . LEU A 1 97 ? -1.779 -7.356 15.973 1.00 95.94 97 LEU A C 1
ATOM 793 O O . LEU A 1 97 ? -2.952 -6.995 16.067 1.00 95.94 97 LEU A O 1
ATOM 797 N N . ASP A 1 98 ? -1.316 -8.421 16.631 1.00 96.38 98 ASP A N 1
ATOM 798 C CA . ASP A 1 98 ? -2.176 -9.267 17.474 1.00 96.38 98 ASP A CA 1
ATOM 799 C C . ASP A 1 98 ? -2.881 -8.463 18.582 1.00 96.38 98 ASP A C 1
ATOM 801 O O . ASP A 1 98 ? -4.099 -8.561 18.789 1.00 96.38 98 ASP A O 1
ATOM 805 N N . THR A 1 99 ? -2.140 -7.565 19.231 1.00 97.62 99 THR A N 1
ATOM 806 C CA . THR A 1 99 ? -2.667 -6.674 20.270 1.00 97.62 99 THR A CA 1
ATOM 807 C C . THR A 1 99 ? -3.700 -5.691 19.707 1.00 97.62 99 THR A C 1
ATOM 809 O O . THR A 1 99 ? -4.762 -5.48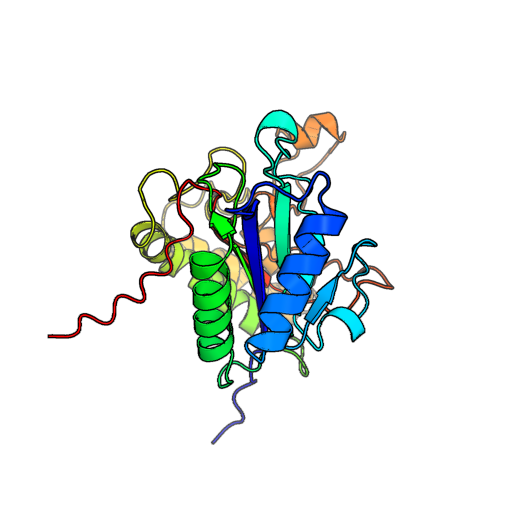8 20.311 1.00 97.62 99 THR A O 1
ATOM 812 N N . ILE A 1 100 ? -3.438 -5.107 18.533 1.00 97.12 100 ILE A N 1
ATOM 813 C CA . ILE A 1 100 ? -4.354 -4.195 17.834 1.00 97.12 100 ILE A CA 1
ATOM 814 C C . ILE A 1 100 ? -5.654 -4.915 17.477 1.00 97.12 100 ILE A C 1
ATOM 816 O O . ILE A 1 100 ? -6.732 -4.434 17.839 1.00 97.12 100 ILE A O 1
ATOM 820 N N . PHE A 1 101 ? -5.590 -6.081 16.827 1.00 95.81 101 PHE A N 1
ATOM 821 C CA . PHE A 1 101 ? -6.790 -6.841 16.463 1.00 95.81 101 PHE A CA 1
ATOM 822 C C . PHE A 1 101 ? -7.570 -7.288 17.699 1.00 95.81 101 PHE A C 1
ATOM 824 O O . PHE A 1 101 ? -8.797 -7.155 17.728 1.00 95.81 101 PHE A O 1
ATOM 831 N N . THR A 1 102 ? -6.886 -7.713 18.761 1.00 96.31 102 THR A N 1
ATOM 832 C CA . THR A 1 102 ? -7.517 -8.038 20.046 1.00 96.31 102 THR A CA 1
ATOM 833 C C . THR A 1 102 ? -8.286 -6.841 20.618 1.00 96.31 102 THR A C 1
ATOM 835 O O . THR A 1 102 ? -9.452 -6.969 21.016 1.00 96.31 102 THR A O 1
ATOM 838 N N . ALA A 1 103 ? -7.684 -5.648 20.628 1.00 96.06 103 ALA A N 1
ATOM 839 C CA . ALA A 1 103 ? -8.335 -4.426 21.101 1.00 96.06 103 ALA A CA 1
ATOM 840 C C . ALA A 1 103 ? -9.531 -4.020 20.220 1.00 96.06 103 ALA A C 1
ATOM 842 O O . ALA A 1 103 ? -10.593 -3.655 20.748 1.00 96.06 103 ALA A O 1
ATOM 843 N N . LEU A 1 104 ? -9.384 -4.127 18.895 1.00 95.69 104 LEU A N 1
ATOM 844 C CA . LEU A 1 104 ? -10.429 -3.836 17.915 1.00 95.69 104 LEU A CA 1
ATOM 845 C C . LEU A 1 104 ? -11.638 -4.758 18.105 1.00 95.69 104 LEU A C 1
ATOM 847 O O . LEU A 1 104 ? -12.747 -4.273 18.342 1.00 95.69 104 LEU A O 1
ATOM 851 N N . HIS A 1 105 ? -11.437 -6.077 18.099 1.00 94.00 105 HIS A N 1
ATOM 852 C CA . HIS A 1 105 ? -12.523 -7.053 18.232 1.00 94.00 105 HIS A CA 1
ATOM 853 C C . HIS A 1 105 ? -13.280 -6.925 19.558 1.00 94.00 105 HIS A C 1
ATOM 855 O O . HIS A 1 105 ? -14.508 -7.085 19.589 1.00 94.00 105 HIS A O 1
ATOM 861 N N . LYS A 1 106 ? -12.578 -6.574 20.641 1.00 94.56 106 LYS A N 1
ATOM 862 C CA . LYS A 1 106 ? -13.160 -6.410 21.978 1.00 94.56 106 LYS A CA 1
ATOM 863 C C . LYS A 1 106 ? -14.109 -5.216 22.087 1.00 94.56 106 LYS A C 1
ATOM 865 O O . LYS A 1 106 ? -15.131 -5.311 22.765 1.00 94.56 106 LYS A O 1
ATOM 870 N N . ALA A 1 107 ? -13.781 -4.080 21.474 1.00 93.50 107 ALA A N 1
ATOM 871 C CA . ALA A 1 107 ? -14.472 -2.812 21.737 1.00 93.50 107 ALA A CA 1
ATOM 872 C C . ALA A 1 107 ? -15.250 -2.241 20.543 1.00 93.50 107 ALA A C 1
ATOM 874 O O . ALA A 1 107 ? -16.188 -1.458 20.740 1.00 93.50 107 ALA A O 1
ATOM 875 N N . PHE A 1 108 ? -14.900 -2.648 19.326 1.00 95.44 108 PHE A N 1
ATOM 876 C CA . PHE A 1 108 ? -15.420 -2.078 18.092 1.00 95.44 108 PHE A CA 1
ATOM 877 C C . PHE A 1 108 ? -16.172 -3.117 17.262 1.00 95.44 108 PHE A C 1
ATOM 879 O O . PHE A 1 108 ? -15.997 -4.329 17.400 1.00 95.44 108 PHE A O 1
ATOM 886 N N . SER A 1 109 ? -17.059 -2.609 16.419 1.00 93.06 109 SER A N 1
ATOM 887 C CA . SER A 1 109 ? -17.693 -3.339 15.334 1.00 93.06 109 SER A CA 1
ATOM 888 C C . SER A 1 109 ? -16.887 -3.064 14.070 1.00 93.06 109 SER A C 1
ATOM 890 O O . SER A 1 109 ? -16.881 -1.931 13.587 1.00 93.06 109 SER A O 1
ATOM 892 N N . LEU A 1 110 ? -16.209 -4.089 13.557 1.00 92.00 110 LEU A N 1
ATOM 893 C CA . LEU A 1 110 ? -15.526 -4.043 12.269 1.00 92.00 110 LEU A CA 1
ATOM 894 C C . LEU A 1 110 ? -16.538 -4.432 11.195 1.00 92.00 110 LEU A C 1
ATOM 896 O O . LEU A 1 110 ? -17.139 -5.506 11.280 1.00 92.00 110 LEU A O 1
ATOM 900 N N . VAL A 1 111 ? -16.755 -3.554 10.220 1.00 90.19 111 VAL A N 1
ATOM 901 C CA . VAL A 1 111 ? -17.719 -3.794 9.145 1.00 90.19 111 VAL A CA 1
ATOM 902 C C . VAL A 1 111 ? -16.978 -4.059 7.838 1.00 90.19 111 VAL A C 1
ATOM 904 O O . VAL A 1 111 ? -16.141 -3.250 7.439 1.00 90.19 111 VAL A O 1
ATOM 907 N N . PRO A 1 112 ? -17.313 -5.155 7.141 1.00 84.88 112 PRO A N 1
ATOM 908 C CA . PRO A 1 112 ? -16.899 -5.381 5.769 1.00 84.88 112 PRO A CA 1
ATOM 909 C C . PRO A 1 112 ? -17.086 -4.177 4.851 1.00 84.88 112 PRO A C 1
ATOM 911 O O . PRO A 1 112 ? -18.182 -3.622 4.769 1.00 84.88 112 PRO A O 1
ATOM 914 N N . SER A 1 113 ? -16.049 -3.814 4.099 1.00 84.38 113 SER A N 1
ATOM 915 C CA . SER A 1 113 ? -16.140 -2.750 3.101 1.00 84.38 113 SER A CA 1
ATOM 916 C C . SER A 1 113 ? -15.295 -3.075 1.869 1.00 84.38 113 SER A C 1
ATOM 918 O O . SER A 1 113 ? -14.134 -3.454 2.013 1.00 84.38 113 SER A O 1
ATOM 920 N N . PRO A 1 114 ? -15.828 -2.881 0.647 1.00 81.19 114 PRO A N 1
ATOM 921 C CA . PRO A 1 114 ? -15.047 -2.964 -0.585 1.00 81.19 114 PRO A CA 1
ATOM 922 C C . PRO A 1 114 ? -14.115 -1.759 -0.772 1.00 81.19 114 PRO A C 1
ATOM 924 O O . PRO A 1 114 ? -13.520 -1.627 -1.834 1.00 81.19 114 PRO A O 1
ATOM 927 N N . HIS A 1 115 ? -14.011 -0.879 0.228 1.00 85.06 115 HIS A N 1
ATOM 928 C CA . HIS A 1 115 ? -13.094 0.257 0.256 1.00 85.06 115 HIS A CA 1
ATOM 929 C C . HIS A 1 115 ? -11.913 0.049 1.215 1.00 85.06 115 HIS A C 1
ATOM 931 O O . HIS A 1 115 ? -10.996 0.844 1.172 1.00 85.06 115 HIS A O 1
ATOM 937 N N . CYS A 1 116 ? -11.922 -0.994 2.060 1.00 87.12 116 CYS A N 1
ATOM 938 C CA . CYS A 1 116 ? -10.830 -1.267 3.002 1.00 87.12 116 CYS A CA 1
ATOM 939 C C . CYS A 1 116 ? -9.722 -2.084 2.352 1.00 87.12 116 CYS A C 1
ATOM 941 O O . CYS A 1 116 ? -9.940 -3.258 2.039 1.00 87.12 116 CYS A O 1
ATOM 943 N N . SER A 1 117 ? -8.551 -1.487 2.199 1.00 85.69 117 SER A N 1
ATOM 944 C CA . SER A 1 117 ? -7.331 -2.091 1.685 1.00 85.69 117 SER A CA 1
ATOM 945 C C . SER A 1 117 ? -6.254 -2.244 2.767 1.00 85.69 117 SER A C 1
ATOM 947 O O . SER A 1 117 ? -6.444 -1.927 3.942 1.00 85.69 117 SER A O 1
ATOM 949 N N . THR A 1 118 ? -5.149 -2.880 2.393 1.00 88.81 118 THR A N 1
ATOM 950 C CA . THR A 1 118 ? -3.982 -3.066 3.260 1.00 88.81 118 THR A CA 1
ATOM 951 C C . THR A 1 118 ? -2.757 -2.754 2.443 1.00 88.81 118 THR A C 1
ATOM 953 O O . THR A 1 118 ? -2.620 -3.308 1.346 1.00 88.81 118 THR A O 1
ATOM 956 N N . HIS A 1 119 ? -1.906 -1.862 2.934 1.00 92.00 119 HIS A N 1
ATOM 957 C CA . HIS A 1 119 ? -0.689 -1.483 2.227 1.00 92.00 119 HIS A CA 1
ATOM 958 C C . HIS A 1 119 ? 0.527 -1.918 3.037 1.00 92.00 119 HIS A C 1
ATOM 960 O O . HIS A 1 119 ? 0.509 -1.916 4.267 1.00 92.00 119 HIS A O 1
ATOM 966 N N . VAL A 1 120 ? 1.579 -2.333 2.340 1.00 93.12 120 VAL A N 1
ATOM 967 C CA . VAL A 1 120 ? 2.884 -2.639 2.926 1.00 93.12 120 VAL A CA 1
ATOM 968 C C . VAL A 1 120 ? 3.929 -1.848 2.162 1.00 93.12 120 VAL A C 1
ATOM 970 O O . VAL A 1 120 ? 4.123 -2.057 0.968 1.00 93.12 120 VAL A O 1
ATOM 973 N N . HIS A 1 121 ? 4.612 -0.952 2.855 1.00 93.50 121 HIS A N 1
ATOM 974 C CA . HIS A 1 121 ? 5.712 -0.162 2.323 1.00 93.50 121 HIS A CA 1
ATOM 975 C C . HIS A 1 121 ? 7.024 -0.836 2.669 1.00 93.50 121 HIS A C 1
ATOM 977 O O . HIS A 1 121 ? 7.247 -1.135 3.833 1.00 93.50 121 HIS A O 1
ATOM 983 N N . VAL A 1 122 ? 7.904 -1.037 1.695 1.00 91.69 122 VAL A N 1
ATOM 984 C CA . VAL A 1 122 ? 9.244 -1.598 1.895 1.00 91.69 122 VAL A CA 1
ATOM 985 C C . VAL A 1 122 ? 10.285 -0.557 1.503 1.00 91.69 122 VAL A C 1
ATOM 987 O O . VAL A 1 122 ? 10.169 0.070 0.451 1.00 91.69 122 VAL A O 1
ATOM 990 N N . SER A 1 123 ? 11.303 -0.384 2.340 1.00 88.00 123 SER A N 1
ATOM 991 C CA . SER A 1 123 ? 12.439 0.514 2.127 1.00 88.00 123 SER A CA 1
ATOM 992 C C . SER A 1 123 ? 13.762 -0.228 2.304 1.00 88.00 123 SER A C 1
ATOM 994 O O . SER A 1 123 ? 13.857 -1.164 3.102 1.00 88.00 123 SER A O 1
ATOM 996 N N . GLY A 1 124 ? 14.793 0.224 1.588 1.00 83.94 124 GLY A N 1
ATOM 997 C CA . GLY A 1 124 ? 16.181 -0.181 1.835 1.00 83.94 124 GLY A CA 1
ATOM 998 C C . GLY A 1 124 ? 16.821 0.506 3.048 1.00 83.94 124 GLY A C 1
ATOM 999 O O . GLY A 1 124 ? 17.902 0.103 3.462 1.00 83.94 124 GLY A O 1
ATOM 1000 N N . ALA A 1 125 ? 16.164 1.522 3.625 1.00 79.06 125 ALA A N 1
ATOM 1001 C CA . ALA A 1 125 ? 16.739 2.387 4.652 1.00 79.06 125 ALA A CA 1
ATOM 1002 C C . ALA A 1 125 ? 17.489 1.622 5.774 1.00 79.06 125 ALA A C 1
ATOM 1004 O O . ALA A 1 125 ? 16.983 0.616 6.279 1.00 79.06 125 ALA A O 1
ATOM 1005 N N . PRO A 1 126 ? 18.660 2.123 6.223 1.00 72.44 126 PRO A N 1
ATOM 1006 C CA . PRO A 1 126 ? 19.236 3.436 5.901 1.00 72.44 126 PRO A CA 1
ATOM 1007 C C . PRO A 1 126 ? 19.881 3.533 4.510 1.00 72.44 126 PRO A C 1
ATOM 1009 O O . PRO A 1 126 ? 20.035 4.642 4.005 1.00 72.44 126 PRO A O 1
ATOM 1012 N N . ASP A 1 127 ? 20.196 2.404 3.877 1.00 80.44 127 ASP A N 1
ATOM 1013 C CA . ASP A 1 127 ? 20.887 2.369 2.591 1.00 80.44 127 ASP A CA 1
ATOM 1014 C C . ASP A 1 127 ? 19.881 2.235 1.434 1.00 80.44 127 ASP A C 1
ATOM 1016 O O . ASP A 1 127 ? 19.129 1.263 1.368 1.00 80.44 127 ASP A O 1
ATOM 1020 N N . PRO A 1 128 ? 19.814 3.184 0.488 1.00 80.25 128 PRO A N 1
ATOM 1021 C CA . PRO A 1 128 ? 18.880 3.082 -0.628 1.00 80.25 128 PRO A CA 1
ATOM 1022 C C . PRO A 1 128 ? 19.065 1.779 -1.416 1.00 80.25 128 PRO A C 1
ATOM 1024 O O . PRO A 1 128 ? 20.189 1.340 -1.655 1.00 80.25 128 PRO A O 1
ATOM 1027 N N . LEU A 1 129 ? 17.956 1.187 -1.874 1.00 84.62 129 LEU A N 1
ATOM 1028 C CA . LEU A 1 129 ? 17.990 0.013 -2.753 1.00 84.62 129 LEU A CA 1
ATOM 1029 C C . LEU A 1 129 ? 18.871 0.305 -3.967 1.00 84.62 129 LEU A C 1
ATOM 1031 O O . LEU A 1 129 ? 18.750 1.374 -4.549 1.00 84.62 129 LEU A O 1
ATOM 1035 N N . SER A 1 130 ? 19.721 -0.607 -4.421 1.00 87.12 130 SER A N 1
ATOM 1036 C CA . SER A 1 130 ? 20.353 -0.430 -5.733 1.00 87.12 130 SER A CA 1
ATOM 1037 C C . SER A 1 130 ? 19.327 -0.657 -6.862 1.00 87.12 130 SER A C 1
ATOM 1039 O O . SER A 1 130 ? 18.285 -1.281 -6.639 1.00 87.12 130 SER A O 1
ATOM 1041 N N . PRO A 1 131 ? 19.587 -0.218 -8.109 1.00 88.19 131 PRO A N 1
ATOM 1042 C CA . PRO A 1 131 ? 18.755 -0.614 -9.249 1.00 88.19 131 PRO A CA 1
ATOM 1043 C C . PRO A 1 131 ? 18.639 -2.139 -9.409 1.00 88.19 131 PRO A C 1
ATOM 1045 O O . PRO A 1 131 ? 17.592 -2.635 -9.822 1.00 88.19 131 PRO A O 1
ATOM 1048 N N . ALA A 1 132 ? 19.688 -2.884 -9.040 1.00 90.75 132 ALA A N 1
ATOM 1049 C CA . ALA A 1 132 ? 19.677 -4.343 -9.037 1.00 90.75 132 ALA A CA 1
ATOM 1050 C C . ALA A 1 132 ? 18.739 -4.909 -7.955 1.00 90.75 132 ALA A C 1
ATOM 1052 O O . ALA A 1 132 ? 17.963 -5.818 -8.252 1.00 90.75 132 ALA A O 1
ATOM 1053 N N . ASP A 1 133 ? 18.743 -4.339 -6.745 1.00 91.31 133 ASP A N 1
ATOM 1054 C CA . ASP A 1 133 ? 17.811 -4.722 -5.673 1.00 91.31 133 ASP A CA 1
ATOM 1055 C C . ASP A 1 133 ? 16.364 -4.417 -6.065 1.00 91.31 133 ASP A C 1
ATOM 1057 O O . ASP A 1 133 ? 15.471 -5.247 -5.880 1.00 91.31 133 ASP A O 1
ATOM 1061 N N . LEU A 1 134 ? 16.126 -3.250 -6.674 1.00 92.44 134 LEU A N 1
ATOM 1062 C CA . LEU A 1 134 ? 14.796 -2.862 -7.134 1.00 92.44 134 LEU A CA 1
ATOM 1063 C C . LEU A 1 134 ? 14.282 -3.801 -8.232 1.00 92.44 134 LEU A C 1
ATOM 1065 O O . LEU A 1 134 ? 13.119 -4.205 -8.213 1.00 92.44 134 LEU A O 1
ATOM 1069 N N . ALA A 1 135 ? 15.152 -4.200 -9.160 1.00 95.50 135 ALA A N 1
ATOM 1070 C CA . ALA A 1 135 ? 14.831 -5.196 -10.174 1.00 95.50 135 ALA A CA 1
ATOM 1071 C C . ALA A 1 135 ? 14.592 -6.586 -9.579 1.00 95.50 135 ALA A C 1
ATOM 1073 O O . ALA A 1 135 ? 13.664 -7.274 -9.999 1.00 95.50 135 ALA A O 1
ATOM 1074 N N . ALA A 1 136 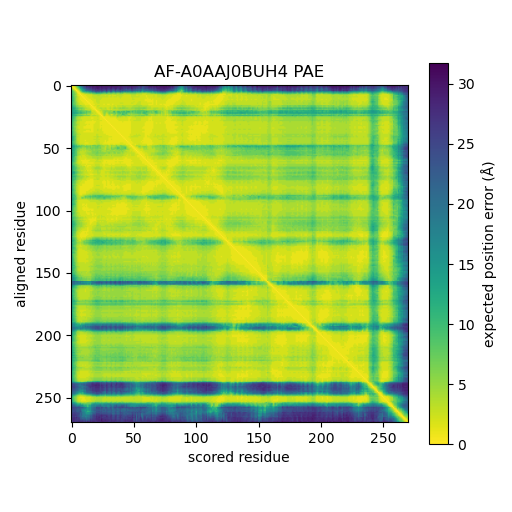? 15.372 -7.005 -8.581 1.00 95.38 136 ALA A N 1
ATOM 1075 C CA . ALA A 1 136 ? 15.125 -8.253 -7.865 1.00 95.38 136 ALA A CA 1
ATOM 1076 C C . ALA A 1 136 ? 13.744 -8.244 -7.187 1.00 95.38 136 ALA A C 1
ATOM 1078 O O . ALA A 1 136 ? 12.995 -9.216 -7.316 1.00 95.38 136 ALA A O 1
ATOM 1079 N N . LEU A 1 137 ? 13.362 -7.129 -6.558 1.00 94.50 137 LEU A N 1
ATOM 1080 C CA . LEU A 1 137 ? 12.037 -6.953 -5.962 1.00 94.50 137 LEU A CA 1
ATOM 1081 C C . LEU A 1 137 ? 10.920 -6.966 -7.017 1.00 94.50 137 LEU A C 1
ATOM 1083 O O . LEU A 1 137 ? 9.925 -7.666 -6.842 1.00 94.50 137 LEU A O 1
ATOM 1087 N N . ALA A 1 138 ? 11.095 -6.273 -8.145 1.00 97.06 138 ALA A N 1
ATOM 1088 C CA . ALA A 1 138 ? 10.153 -6.290 -9.269 1.00 97.06 138 ALA A CA 1
ATOM 1089 C C . ALA A 1 138 ? 9.958 -7.697 -9.858 1.00 97.06 138 ALA A C 1
ATOM 1091 O O . ALA A 1 138 ? 8.831 -8.120 -10.124 1.00 97.06 138 ALA A O 1
ATOM 1092 N N . LYS A 1 139 ? 11.046 -8.457 -10.021 1.00 98.00 139 LYS A N 1
ATOM 1093 C CA . LYS A 1 139 ? 11.000 -9.854 -10.475 1.00 98.00 139 LYS A CA 1
ATOM 1094 C C . LYS A 1 139 ? 10.296 -10.756 -9.465 1.00 98.00 139 LYS A C 1
ATOM 1096 O O . LYS A 1 139 ? 9.476 -11.581 -9.862 1.00 98.00 139 LYS A O 1
ATOM 1101 N N . SER A 1 140 ? 10.573 -10.570 -8.175 1.00 96.56 140 SER A N 1
ATOM 1102 C CA . SER A 1 140 ? 9.885 -11.275 -7.090 1.00 96.56 140 SER A CA 1
ATOM 1103 C C . SER A 1 140 ? 8.380 -10.999 -7.121 1.00 96.56 140 SER A C 1
ATOM 1105 O O . SER A 1 140 ? 7.584 -11.937 -7.121 1.00 96.56 140 SER A O 1
ATOM 1107 N N . ALA A 1 141 ? 7.980 -9.733 -7.271 1.00 95.75 141 ALA A N 1
ATOM 1108 C CA . ALA A 1 141 ? 6.584 -9.343 -7.432 1.00 95.75 141 ALA A CA 1
ATOM 1109 C C . ALA A 1 141 ? 5.937 -10.033 -8.647 1.00 95.75 141 ALA A C 1
ATOM 1111 O O . ALA A 1 141 ? 4.910 -10.689 -8.494 1.00 95.75 141 ALA A O 1
ATOM 1112 N N . LEU A 1 142 ? 6.562 -9.985 -9.830 1.00 96.38 142 LEU A N 1
ATOM 1113 C CA . LEU A 1 142 ? 6.051 -10.651 -11.040 1.00 96.38 142 LEU A CA 1
ATOM 1114 C C . LEU A 1 142 ? 5.880 -12.168 -10.871 1.00 96.38 142 LEU A C 1
ATOM 1116 O O . LEU A 1 142 ? 4.927 -12.742 -11.399 1.00 96.38 142 LEU A O 1
ATOM 1120 N N . TYR A 1 143 ? 6.808 -12.818 -10.169 1.00 97.12 143 TYR A N 1
ATOM 1121 C CA . TYR A 1 143 ? 6.809 -14.267 -9.991 1.00 97.12 143 TYR A CA 1
ATOM 1122 C C . TYR A 1 143 ? 5.812 -14.729 -8.917 1.00 97.12 143 TYR A C 1
ATOM 1124 O O . TYR A 1 143 ? 5.081 -15.697 -9.127 1.00 97.12 143 TYR A O 1
ATOM 1132 N N . HIS A 1 144 ? 5.762 -14.042 -7.773 1.00 95.00 144 HIS A N 1
ATOM 1133 C CA . HIS A 1 144 ? 4.999 -14.477 -6.600 1.00 95.00 144 HIS A CA 1
ATOM 1134 C C . HIS A 1 144 ? 3.583 -13.898 -6.513 1.00 95.00 144 HIS A C 1
ATOM 1136 O O . HIS A 1 144 ? 2.761 -14.456 -5.784 1.00 95.00 144 HIS A O 1
ATOM 1142 N N . GLU A 1 145 ? 3.254 -12.830 -7.247 1.00 91.50 145 GLU A N 1
ATOM 1143 C CA . GLU A 1 145 ? 1.930 -12.193 -7.178 1.00 91.50 145 GLU A CA 1
ATOM 1144 C C . GLU A 1 145 ? 0.752 -13.169 -7.379 1.00 91.50 145 GLU A C 1
ATOM 1146 O O . GLU A 1 145 ? -0.169 -13.122 -6.562 1.00 91.50 145 GLU A O 1
ATOM 1151 N N . PRO A 1 146 ? 0.770 -14.119 -8.342 1.00 90.06 146 PRO A N 1
ATOM 1152 C CA . PRO A 1 146 ? -0.321 -15.087 -8.475 1.00 90.06 146 PRO A CA 1
ATOM 1153 C C . PRO A 1 146 ? -0.530 -15.950 -7.224 1.00 90.06 146 PRO A C 1
ATOM 1155 O O . PRO A 1 146 ? -1.664 -16.276 -6.880 1.00 90.06 146 PRO A O 1
ATOM 1158 N N . ALA A 1 147 ? 0.548 -16.317 -6.526 1.00 91.44 147 ALA A N 1
ATOM 1159 C CA . ALA A 1 147 ? 0.456 -17.087 -5.289 1.00 91.44 147 ALA A CA 1
ATOM 1160 C C . ALA A 1 147 ? -0.098 -16.231 -4.141 1.00 91.44 147 ALA A C 1
ATOM 1162 O O . ALA A 1 147 ? -0.954 -16.706 -3.395 1.00 91.44 147 ALA A O 1
ATOM 1163 N N . LEU A 1 148 ? 0.328 -14.966 -4.039 1.00 87.56 148 LEU A N 1
ATOM 1164 C CA . LEU A 1 148 ? -0.215 -14.013 -3.066 1.00 87.56 148 LEU A CA 1
ATOM 1165 C C . LEU A 1 148 ? -1.721 -13.807 -3.268 1.00 87.56 148 LEU A C 1
ATOM 1167 O O . LEU A 1 148 ? -2.473 -13.801 -2.299 1.00 87.56 148 LEU A O 1
ATOM 1171 N N . ASP A 1 149 ? -2.185 -13.729 -4.514 1.00 87.25 149 ASP A N 1
ATOM 1172 C CA . ASP A 1 149 ? -3.609 -13.577 -4.822 1.00 87.25 149 ASP A CA 1
ATOM 1173 C C . ASP A 1 149 ? -4.449 -14.759 -4.353 1.00 87.25 149 ASP A C 1
ATOM 1175 O O . ASP A 1 149 ? -5.569 -14.585 -3.868 1.00 87.25 149 ASP A O 1
ATOM 1179 N N . LEU A 1 150 ? -3.917 -15.974 -4.446 1.00 87.75 150 LEU A N 1
ATOM 1180 C CA . LEU A 1 150 ? -4.633 -17.169 -4.008 1.00 87.75 150 LEU A CA 1
ATOM 1181 C C . LEU A 1 150 ? -4.860 -17.212 -2.492 1.00 87.75 150 LEU A C 1
ATOM 1183 O O . LEU A 1 150 ? -5.839 -17.831 -2.068 1.00 87.75 150 LEU A O 1
ATOM 1187 N N . LEU A 1 151 ? -4.040 -16.511 -1.698 1.00 85.25 151 LEU A N 1
ATOM 1188 C CA . LEU A 1 151 ? -4.223 -16.384 -0.246 1.00 85.25 151 LEU A CA 1
ATOM 1189 C C . LEU A 1 151 ? -5.477 -15.584 0.124 1.00 85.25 151 LEU A C 1
ATOM 1191 O O . LEU A 1 151 ? -5.966 -15.677 1.249 1.00 85.25 151 LEU A O 1
ATOM 1195 N N . PHE A 1 152 ? -6.018 -14.808 -0.815 1.00 80.50 152 PHE A N 1
ATOM 1196 C CA . PHE A 1 152 ? -7.153 -13.934 -0.564 1.00 80.50 152 PHE A CA 1
ATOM 1197 C C . PHE A 1 152 ? -8.456 -14.481 -1.161 1.00 80.50 152 PHE A C 1
ATOM 1199 O O . PHE A 1 152 ? -8.431 -15.263 -2.119 1.00 80.50 152 PHE A O 1
ATOM 1206 N N . PRO A 1 153 ? -9.631 -14.080 -0.628 1.00 79.06 153 PRO A N 1
ATOM 1207 C CA . PRO A 1 153 ? -10.918 -14.440 -1.217 1.00 79.06 153 PRO A CA 1
ATOM 1208 C C . PRO A 1 153 ? -10.994 -14.023 -2.694 1.00 79.06 153 PRO A C 1
ATOM 1210 O O . PRO A 1 153 ? -10.450 -12.972 -3.031 1.00 79.06 153 PRO A O 1
ATOM 1213 N N . PRO A 1 154 ? -11.709 -14.759 -3.571 1.00 81.31 154 PRO A N 1
ATOM 1214 C CA . PRO A 1 154 ? -11.810 -14.443 -5.001 1.00 81.31 154 PRO A CA 1
ATOM 1215 C C . PRO A 1 154 ? -12.145 -12.977 -5.308 1.00 81.31 154 PRO A C 1
ATOM 1217 O O . PRO A 1 154 ? -11.547 -12.380 -6.197 1.00 81.31 154 PRO A O 1
ATOM 1220 N N . ALA A 1 155 ? -13.023 -12.367 -4.506 1.00 76.38 155 ALA A N 1
ATOM 1221 C CA . ALA A 1 155 ? -13.405 -10.960 -4.630 1.00 76.38 155 ALA A CA 1
ATOM 1222 C C . ALA A 1 155 ? -12.258 -9.951 -4.379 1.00 76.3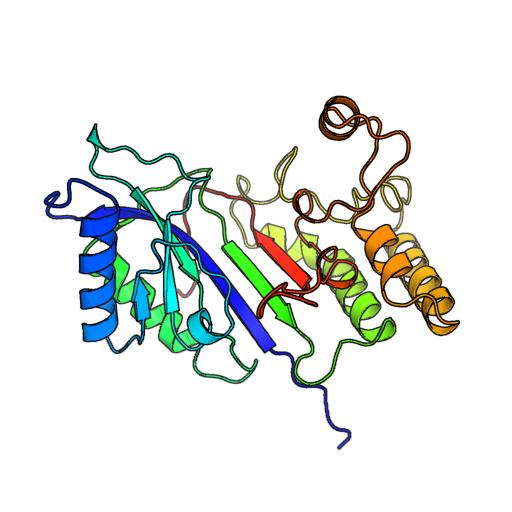8 155 ALA A C 1
ATOM 1224 O O . ALA A 1 155 ? -12.431 -8.770 -4.655 1.00 76.38 155 ALA A O 1
ATOM 1225 N N . ARG A 1 156 ? -11.106 -10.395 -3.852 1.00 75.69 156 ARG A N 1
ATOM 1226 C CA . ARG A 1 156 ? -9.928 -9.579 -3.500 1.00 75.69 156 ARG A CA 1
ATOM 1227 C C . ARG A 1 156 ? -8.678 -9.887 -4.331 1.00 75.69 156 ARG A C 1
ATOM 1229 O O . ARG A 1 156 ? -7.625 -9.343 -4.026 1.00 75.69 156 ARG A O 1
ATOM 1236 N N . ARG A 1 157 ? -8.749 -10.760 -5.343 1.00 78.06 157 ARG A N 1
ATOM 1237 C CA . ARG A 1 157 ? -7.551 -11.238 -6.070 1.00 78.06 157 ARG A CA 1
ATOM 1238 C C . ARG A 1 157 ? -7.005 -10.232 -7.092 1.00 78.06 157 ARG A C 1
ATOM 1240 O O . ARG A 1 157 ? -5.809 -10.187 -7.329 1.00 78.06 157 ARG A O 1
ATOM 1247 N N . ALA A 1 158 ? -7.846 -9.360 -7.642 1.00 66.56 158 ALA A N 1
ATOM 1248 C CA . ALA A 1 158 ? -7.435 -8.173 -8.397 1.00 66.56 158 ALA A CA 1
ATOM 1249 C C . ALA A 1 158 ? -8.660 -7.288 -8.665 1.00 66.56 158 ALA A C 1
ATOM 1251 O O . ALA A 1 158 ? -9.764 -7.802 -8.860 1.00 66.56 158 ALA A O 1
ATOM 1252 N N . GLY A 1 159 ? -8.469 -5.969 -8.707 1.00 64.88 159 GLY A N 1
ATOM 1253 C CA . GLY A 1 159 ? -9.466 -5.039 -9.233 1.00 64.88 159 GLY A CA 1
ATOM 1254 C C . GLY A 1 159 ? -9.272 -4.803 -10.734 1.00 64.88 159 GLY A C 1
ATOM 1255 O O . GLY A 1 159 ? -8.171 -4.946 -11.259 1.00 64.88 159 GLY A O 1
ATOM 1256 N N . GLN A 1 160 ? -10.340 -4.407 -11.436 1.00 65.88 160 GLN A N 1
ATOM 1257 C CA . GLN A 1 160 ? -10.260 -4.061 -12.867 1.00 65.88 160 GLN A CA 1
ATOM 1258 C C . GLN A 1 160 ? -9.462 -2.771 -13.113 1.00 65.88 160 GLN A C 1
ATOM 1260 O O . GLN A 1 160 ? -8.771 -2.644 -14.120 1.00 65.88 160 GLN A O 1
ATOM 1265 N N . TYR A 1 161 ? -9.548 -1.812 -12.186 1.00 81.06 161 TYR A N 1
ATOM 1266 C CA . TYR A 1 161 ? -8.921 -0.499 -12.339 1.00 81.06 161 TYR A CA 1
ATOM 1267 C C . TYR A 1 161 ? -7.807 -0.233 -11.315 1.00 81.06 161 TYR A C 1
ATOM 1269 O O . TYR A 1 161 ? -6.738 0.237 -11.694 1.00 81.06 161 TYR A O 1
ATOM 1277 N N . TRP A 1 162 ? -8.035 -0.566 -10.041 1.00 84.38 162 TRP A N 1
ATOM 1278 C CA . TRP A 1 162 ? -7.053 -0.434 -8.958 1.00 84.38 162 TRP A CA 1
ATOM 1279 C C . TRP A 1 162 ? -6.434 -1.783 -8.597 1.00 84.38 162 TRP A C 1
ATOM 1281 O O . TRP A 1 162 ? -7.080 -2.821 -8.752 1.00 84.38 162 TRP A O 1
ATOM 1291 N N . CYS A 1 163 ? -5.214 -1.755 -8.053 1.00 86.94 163 CYS A N 1
ATOM 1292 C CA . CYS A 1 163 ? -4.460 -2.950 -7.662 1.00 86.94 163 CYS A CA 1
ATOM 1293 C C . CYS A 1 163 ? -4.305 -3.961 -8.815 1.00 86.94 163 CYS A C 1
ATOM 1295 O O . CYS A 1 163 ? -4.412 -5.176 -8.619 1.00 86.94 163 CYS A O 1
ATOM 1297 N N . ARG A 1 164 ? -4.089 -3.453 -10.035 1.00 90.06 164 ARG A N 1
ATOM 1298 C CA . ARG A 1 164 ? -3.806 -4.266 -11.223 1.00 90.06 164 ARG A CA 1
ATOM 1299 C C . ARG A 1 164 ? -2.460 -4.965 -11.059 1.00 90.06 164 ARG A C 1
ATOM 1301 O O . ARG A 1 164 ? -1.546 -4.411 -10.454 1.00 90.06 164 ARG A O 1
ATOM 1308 N N . SER A 1 165 ? -2.317 -6.150 -11.645 1.00 92.31 165 SER A N 1
ATOM 1309 C CA . SER A 1 165 ? -1.006 -6.794 -11.749 1.00 92.31 165 SER A CA 1
ATOM 1310 C C . SER A 1 165 ? -0.005 -5.861 -12.426 1.00 92.31 165 SER A C 1
ATOM 1312 O O . SER A 1 165 ? -0.342 -5.256 -13.447 1.00 92.31 165 SER A O 1
ATOM 1314 N N . ILE A 1 166 ? 1.232 -5.789 -11.929 1.00 94.06 166 ILE A N 1
ATOM 1315 C CA . ILE A 1 166 ? 2.309 -5.079 -12.644 1.00 94.06 166 ILE A CA 1
ATOM 1316 C C . ILE A 1 166 ? 2.619 -5.711 -14.006 1.00 94.06 166 ILE A C 1
ATOM 1318 O O . ILE A 1 166 ? 3.138 -5.042 -14.892 1.00 94.06 166 ILE A O 1
ATOM 1322 N N . ARG A 1 167 ? 2.205 -6.963 -14.242 1.00 94.62 167 ARG A N 1
ATOM 1323 C CA . ARG A 1 167 ? 2.257 -7.596 -15.568 1.00 94.62 167 ARG A CA 1
ATOM 1324 C C . ARG A 1 167 ? 1.372 -6.888 -16.602 1.00 94.62 167 ARG A C 1
ATOM 1326 O O . ARG A 1 167 ? 1.589 -7.042 -17.795 1.00 94.62 167 ARG A O 1
ATOM 1333 N N . ALA A 1 168 ? 0.392 -6.106 -16.147 1.00 94.19 168 ALA A N 1
ATOM 1334 C CA . ALA A 1 168 ? -0.452 -5.263 -16.988 1.00 94.19 168 ALA A CA 1
ATOM 1335 C C . ALA A 1 168 ? 0.117 -3.845 -17.205 1.00 94.19 168 ALA A C 1
ATOM 1337 O O . ALA A 1 168 ? -0.597 -3.002 -17.753 1.00 94.19 168 ALA A O 1
ATOM 1338 N N . SER A 1 169 ? 1.351 -3.576 -16.752 1.00 96.06 169 SER A N 1
ATOM 1339 C CA . SER A 1 169 ? 2.134 -2.398 -17.151 1.00 96.06 169 SER A CA 1
ATOM 1340 C C . SER A 1 169 ? 2.208 -2.317 -18.668 1.00 96.06 169 SER A C 1
ATOM 1342 O O . SER A 1 169 ? 2.342 -3.349 -19.322 1.00 96.06 169 SER A O 1
ATOM 1344 N N . GLU A 1 170 ? 2.166 -1.115 -19.238 1.00 96.06 170 GLU A N 1
ATOM 1345 C CA . GLU A 1 170 ? 2.228 -0.939 -20.695 1.00 96.06 170 GLU A CA 1
ATOM 1346 C C . GLU A 1 170 ? 3.507 -1.560 -21.290 1.00 96.06 170 GLU A C 1
ATOM 1348 O O . GLU A 1 170 ? 3.471 -2.203 -22.335 1.00 96.06 170 GLU A O 1
ATOM 1353 N N . ALA A 1 171 ? 4.623 -1.493 -20.558 1.00 95.88 171 ALA A N 1
ATOM 1354 C CA . ALA A 1 171 ? 5.889 -2.095 -20.975 1.00 95.88 171 ALA A CA 1
ATOM 1355 C C . ALA A 1 171 ? 5.900 -3.640 -20.933 1.00 95.88 171 ALA A C 1
ATOM 1357 O O . ALA A 1 171 ? 6.775 -4.264 -21.535 1.00 95.88 171 ALA A O 1
ATOM 1358 N N . LEU A 1 172 ? 4.954 -4.270 -20.224 1.00 97.00 172 LEU A N 1
ATOM 1359 C CA . LEU A 1 172 ? 4.891 -5.726 -20.023 1.00 97.00 172 LEU A CA 1
ATOM 1360 C C . LEU A 1 172 ? 3.636 -6.374 -20.618 1.00 97.00 172 LEU A C 1
ATOM 1362 O O . LEU A 1 172 ? 3.646 -7.578 -20.860 1.00 97.00 172 LEU A O 1
ATOM 1366 N N . GLY A 1 173 ? 2.572 -5.613 -20.879 1.00 92.12 173 GLY A N 1
ATOM 1367 C CA . GLY A 1 173 ? 1.253 -6.141 -21.238 1.00 92.12 173 GLY A CA 1
ATOM 1368 C C . GLY A 1 173 ? 1.229 -6.942 -22.541 1.00 92.12 173 GLY A C 1
ATOM 1369 O O . GLY A 1 173 ? 0.409 -7.845 -22.689 1.00 92.12 173 GLY A O 1
ATOM 1370 N N . GLY A 1 174 ? 2.154 -6.656 -23.463 1.00 91.69 174 GLY A N 1
ATOM 1371 C CA . GLY A 1 174 ? 2.347 -7.414 -24.705 1.00 91.69 174 GLY A CA 1
ATOM 1372 C C . GLY A 1 174 ? 3.295 -8.616 -24.590 1.00 91.69 174 GLY A C 1
ATOM 1373 O O . GLY A 1 174 ? 3.491 -9.334 -25.569 1.00 91.69 174 GLY A O 1
ATOM 1374 N N . VAL A 1 175 ? 3.905 -8.844 -23.425 1.00 94.88 175 VAL A N 1
ATOM 1375 C CA . VAL A 1 175 ? 4.933 -9.870 -23.218 1.00 94.88 175 VAL A CA 1
ATOM 1376 C C . VAL A 1 175 ? 4.295 -11.151 -22.676 1.00 94.88 175 VAL A C 1
ATOM 1378 O O . VAL A 1 175 ? 3.819 -11.211 -21.542 1.00 94.88 175 VAL A O 1
ATOM 1381 N N . ALA A 1 176 ? 4.274 -12.199 -23.504 1.00 92.12 176 ALA A N 1
ATOM 1382 C CA . ALA A 1 176 ? 3.529 -13.420 -23.204 1.00 92.12 176 ALA A CA 1
ATOM 1383 C C . ALA A 1 176 ? 4.156 -14.250 -22.069 1.00 92.12 176 ALA A C 1
ATOM 1385 O O . ALA A 1 176 ? 3.473 -14.602 -21.100 1.00 92.12 176 ALA A O 1
ATOM 1386 N N . ALA A 1 177 ? 5.448 -14.579 -22.164 1.00 96.69 177 ALA A N 1
ATOM 1387 C CA . ALA A 1 177 ? 6.108 -15.452 -21.200 1.00 96.69 177 ALA A CA 1
ATOM 1388 C C . ALA A 1 177 ? 6.627 -14.672 -19.985 1.00 96.69 177 ALA A C 1
ATOM 1390 O O . ALA A 1 177 ? 7.178 -13.581 -20.113 1.00 96.69 177 ALA A O 1
ATOM 1391 N N . LEU A 1 178 ? 6.512 -15.268 -18.792 1.00 96.56 178 LEU A N 1
ATOM 1392 C CA . LEU A 1 178 ? 7.040 -14.659 -17.567 1.00 96.56 178 LEU A CA 1
ATOM 1393 C C . LEU A 1 178 ? 8.550 -14.410 -17.678 1.00 96.56 178 LEU A C 1
ATOM 1395 O O . LEU A 1 178 ? 9.002 -13.333 -17.317 1.00 96.56 178 LEU A O 1
ATOM 1399 N N . GLY A 1 179 ? 9.311 -15.367 -18.222 1.00 97.75 179 GLY A N 1
ATOM 1400 C CA . GLY A 1 179 ? 10.757 -15.218 -18.415 1.00 97.75 179 GLY A CA 1
ATOM 1401 C C . GLY A 1 179 ? 11.130 -13.985 -19.244 1.00 97.75 179 GLY A C 1
ATOM 1402 O O . GLY A 1 179 ? 12.082 -13.287 -18.904 1.00 97.75 179 GLY A O 1
ATOM 1403 N N . ASP A 1 180 ? 10.326 -13.651 -20.255 1.00 98.00 180 ASP A N 1
ATOM 1404 C CA . ASP A 1 180 ? 10.544 -12.461 -21.077 1.00 98.00 180 ASP A CA 1
ATOM 1405 C C . ASP A 1 180 ? 10.223 -11.174 -20.305 1.00 98.00 180 ASP A C 1
ATOM 1407 O O . ASP A 1 180 ? 10.962 -10.196 -20.424 1.00 98.00 180 ASP A O 1
ATOM 1411 N N . CYS A 1 181 ? 9.183 -11.173 -19.457 1.00 98.12 181 CYS A N 1
ATOM 1412 C CA . CYS A 1 181 ? 8.915 -10.058 -18.541 1.00 98.12 181 CYS A CA 1
ATOM 1413 C C . CYS A 1 181 ? 10.099 -9.828 -17.589 1.00 98.12 181 CYS A C 1
ATOM 1415 O O . CYS A 1 181 ? 10.519 -8.689 -17.395 1.00 98.12 181 CYS A O 1
ATOM 1417 N N . LEU A 1 182 ? 10.663 -10.899 -17.017 1.00 98.31 182 LEU A N 1
ATOM 1418 C CA . LEU A 1 182 ? 11.833 -10.801 -16.137 1.00 98.31 182 LEU A CA 1
ATOM 1419 C C . LEU A 1 182 ? 13.039 -10.224 -16.894 1.00 98.31 182 LEU A C 1
ATOM 1421 O O . LEU A 1 182 ? 13.719 -9.339 -16.381 1.00 98.31 182 LEU A O 1
ATOM 1425 N N . ALA A 1 183 ? 13.247 -10.644 -18.145 1.00 97.75 183 ALA A N 1
ATOM 1426 C CA . ALA A 1 183 ? 14.316 -10.123 -18.990 1.00 97.75 183 ALA A CA 1
ATOM 1427 C C . ALA A 1 183 ? 14.130 -8.636 -19.355 1.00 97.75 183 ALA A C 1
ATOM 1429 O O . ALA A 1 183 ? 15.120 -7.921 -19.509 1.00 97.75 183 ALA A O 1
ATOM 1430 N N . VAL A 1 184 ? 12.889 -8.144 -19.494 1.00 97.25 184 VAL A N 1
ATOM 1431 C CA . VAL A 1 184 ? 12.610 -6.700 -19.648 1.00 97.25 184 VAL A CA 1
ATOM 1432 C C . VAL A 1 184 ? 13.101 -5.932 -18.419 1.00 97.25 184 VAL A C 1
ATOM 1434 O O . VAL A 1 184 ? 13.810 -4.938 -18.572 1.00 97.25 184 VAL A O 1
ATOM 1437 N N . VAL A 1 185 ? 12.784 -6.418 -17.217 1.00 97.38 185 VAL A N 1
ATOM 1438 C CA . VAL A 1 185 ? 13.218 -5.798 -15.954 1.00 97.38 185 VAL A CA 1
ATOM 1439 C C . VAL A 1 185 ? 14.745 -5.824 -15.816 1.00 97.38 185 VAL A C 1
ATOM 1441 O O . VAL A 1 185 ? 15.342 -4.808 -15.462 1.00 97.38 185 VAL A O 1
ATOM 1444 N N . ASP A 1 186 ? 15.397 -6.938 -16.162 1.00 96.50 186 ASP A N 1
ATOM 1445 C CA . ASP A 1 186 ? 16.862 -7.054 -16.109 1.00 96.50 186 ASP A CA 1
ATOM 1446 C C . ASP A 1 186 ? 17.560 -6.074 -17.064 1.00 96.50 186 ASP A C 1
ATOM 1448 O O . ASP A 1 186 ? 18.532 -5.419 -16.684 1.00 96.50 186 ASP A O 1
ATOM 1452 N N . ARG A 1 187 ? 17.043 -5.904 -18.289 1.00 94.75 187 ARG A N 1
ATOM 1453 C CA . ARG A 1 187 ? 17.576 -4.908 -19.235 1.00 94.75 187 ARG A CA 1
ATOM 1454 C C . ARG A 1 187 ? 17.406 -3.481 -18.721 1.00 94.75 187 ARG A C 1
ATOM 1456 O O . ARG A 1 187 ? 18.325 -2.676 -18.867 1.00 94.75 187 ARG A O 1
ATOM 1463 N N . ALA A 1 188 ? 16.264 -3.176 -18.106 1.00 93.94 188 ALA A N 1
ATOM 1464 C CA . ALA A 1 188 ? 16.010 -1.864 -17.522 1.00 93.94 188 ALA A CA 1
ATOM 1465 C C . ALA A 1 188 ? 16.998 -1.541 -16.385 1.00 93.94 188 ALA A C 1
ATOM 1467 O O . ALA A 1 188 ? 17.534 -0.434 -16.323 1.00 93.94 188 ALA A O 1
ATOM 1468 N N . ALA A 1 189 ? 17.310 -2.522 -15.534 1.00 92.75 189 ALA A N 1
ATOM 1469 C CA . ALA A 1 189 ? 18.309 -2.377 -14.476 1.00 92.75 189 ALA A CA 1
ATOM 1470 C C . ALA A 1 189 ? 19.746 -2.262 -15.009 1.00 92.75 189 ALA A C 1
ATOM 1472 O O . ALA A 1 189 ? 20.538 -1.475 -14.492 1.00 92.75 189 ALA A O 1
ATOM 1473 N N . ALA A 1 190 ? 20.091 -3.004 -16.065 1.00 90.44 190 ALA A N 1
ATOM 1474 C CA . ALA A 1 190 ? 21.408 -2.907 -16.694 1.00 90.44 190 ALA A CA 1
ATOM 1475 C C . ALA A 1 190 ? 21.646 -1.520 -17.318 1.00 90.44 190 ALA A C 1
ATOM 1477 O O . ALA A 1 190 ? 22.729 -0.957 -17.169 1.00 90.44 190 ALA A O 1
ATOM 1478 N N . ALA A 1 191 ? 20.628 -0.933 -17.957 1.00 85.06 191 ALA A N 1
ATOM 1479 C CA . ALA A 1 191 ? 20.699 0.435 -18.472 1.00 85.06 191 ALA A CA 1
ATOM 1480 C C . ALA A 1 191 ? 20.857 1.472 -17.342 1.00 85.06 191 ALA A C 1
ATOM 1482 O O . ALA A 1 191 ? 21.599 2.444 -17.485 1.00 85.06 191 ALA A O 1
ATOM 1483 N N . ALA A 1 192 ? 20.220 1.237 -16.191 1.00 74.00 192 ALA A N 1
ATOM 1484 C CA . ALA A 1 192 ? 20.337 2.086 -15.008 1.00 74.00 192 ALA A CA 1
ATOM 1485 C C . ALA A 1 192 ? 21.751 2.122 -14.406 1.00 74.00 192 ALA A C 1
ATOM 1487 O O . ALA A 1 192 ? 22.180 3.176 -13.932 1.00 74.00 192 ALA A O 1
ATOM 1488 N N . ALA A 1 193 ? 22.502 1.016 -14.471 1.00 65.25 193 ALA A N 1
ATOM 1489 C CA . ALA A 1 193 ? 23.893 0.955 -14.010 1.00 65.25 193 ALA A CA 1
ATOM 1490 C C . ALA A 1 193 ? 24.832 1.911 -14.781 1.00 65.25 193 ALA A C 1
ATOM 1492 O O . ALA A 1 193 ? 25.898 2.257 -14.280 1.00 65.25 193 ALA A O 1
ATOM 1493 N N . GLY A 1 194 ? 24.416 2.391 -15.960 1.00 62.03 194 GLY A N 1
ATOM 1494 C CA . GLY A 1 194 ? 25.100 3.433 -16.734 1.00 62.03 194 GLY A CA 1
ATOM 1495 C C . GLY A 1 194 ? 24.785 4.879 -16.317 1.00 62.03 194 GLY A C 1
ATOM 1496 O O . GLY A 1 194 ? 25.154 5.794 -17.046 1.00 62.03 194 GLY A O 1
ATOM 1497 N N . GLY A 1 195 ? 24.093 5.100 -15.188 1.00 58.16 195 GLY A N 1
ATOM 1498 C CA . GLY A 1 195 ? 23.738 6.433 -14.669 1.00 58.16 195 GLY A CA 1
ATOM 1499 C C . GLY A 1 195 ? 22.244 6.791 -14.730 1.00 58.16 195 GLY A C 1
ATOM 1500 O O . GLY A 1 195 ? 21.884 7.930 -14.453 1.00 58.16 195 GLY A O 1
ATOM 1501 N N . GLY A 1 196 ? 21.369 5.838 -15.077 1.00 57.97 196 GLY A N 1
ATOM 1502 C CA . GLY A 1 196 ? 19.922 6.053 -15.257 1.00 57.97 196 GLY A CA 1
ATOM 1503 C C . GLY A 1 196 ? 19.058 5.962 -13.988 1.00 57.97 196 GLY A C 1
ATOM 1504 O O . GLY A 1 196 ? 17.850 6.188 -14.060 1.00 57.97 196 GLY A O 1
ATOM 1505 N N . GLY A 1 197 ? 19.638 5.626 -12.830 1.00 81.25 197 GLY A N 1
ATOM 1506 C CA . GLY A 1 197 ? 18.906 5.534 -11.557 1.00 81.25 197 GLY A CA 1
ATOM 1507 C C . GLY A 1 197 ? 17.751 4.519 -11.586 1.00 81.25 197 GLY A C 1
ATOM 1508 O O . GLY A 1 197 ? 17.794 3.530 -12.306 1.00 81.25 197 GLY A O 1
ATOM 1509 N N . TYR A 1 198 ? 16.688 4.738 -10.810 1.00 87.62 198 TYR A N 1
ATOM 1510 C CA . TYR A 1 198 ? 15.557 3.796 -10.739 1.00 87.62 198 TYR A CA 1
ATOM 1511 C C . TYR A 1 198 ? 14.588 3.870 -11.929 1.00 87.62 198 TYR A C 1
ATOM 1513 O O . TYR A 1 198 ? 13.750 2.980 -12.080 1.00 87.62 198 TYR A O 1
ATOM 1521 N N . ALA A 1 199 ? 14.689 4.910 -12.767 1.00 89.75 199 ALA A N 1
ATOM 1522 C CA . ALA A 1 199 ? 13.659 5.294 -13.734 1.00 89.75 199 ALA A CA 1
ATOM 1523 C C . ALA A 1 199 ? 13.236 4.149 -14.658 1.00 89.75 199 ALA A C 1
ATOM 1525 O O . ALA A 1 199 ? 12.055 3.816 -14.710 1.00 89.75 199 ALA A O 1
ATOM 1526 N N . GLY A 1 200 ? 14.199 3.473 -15.291 1.00 92.88 200 GLY A N 1
ATOM 1527 C CA . GLY A 1 200 ? 13.896 2.384 -16.220 1.00 92.88 200 GLY A CA 1
ATOM 1528 C C . GLY A 1 200 ? 13.184 1.200 -15.558 1.00 92.88 200 GLY A C 1
ATOM 1529 O O . GLY A 1 200 ? 12.259 0.633 -16.136 1.00 92.88 200 GLY A O 1
ATOM 1530 N N . VAL A 1 201 ? 13.581 0.823 -14.335 1.00 95.00 201 VAL A N 1
ATOM 1531 C CA . VAL A 1 201 ? 12.932 -0.283 -13.603 1.00 95.00 201 VAL A CA 1
ATOM 1532 C C . VAL A 1 201 ? 11.505 0.104 -13.221 1.00 95.00 201 VAL A C 1
ATOM 1534 O O . VAL A 1 201 ? 10.591 -0.699 -13.400 1.00 95.00 201 VAL A O 1
ATOM 1537 N N . VAL A 1 202 ? 11.299 1.335 -12.743 1.00 95.19 202 VAL A N 1
ATOM 1538 C CA . VAL A 1 202 ? 9.967 1.847 -12.389 1.00 95.19 202 VAL A CA 1
ATOM 1539 C C . VAL A 1 202 ? 9.056 1.918 -13.614 1.00 95.19 202 VAL A C 1
ATOM 1541 O O . VAL A 1 202 ? 7.916 1.461 -13.548 1.00 95.19 202 VAL A O 1
ATOM 1544 N N . GLU A 1 203 ? 9.541 2.446 -14.737 1.00 95.12 203 GLU A N 1
ATOM 1545 C CA . GLU A 1 203 ? 8.792 2.478 -15.997 1.00 95.12 203 GLU A CA 1
ATOM 1546 C C . GLU A 1 203 ? 8.413 1.066 -16.448 1.00 95.12 203 GLU A C 1
ATOM 1548 O O . GLU A 1 203 ? 7.249 0.818 -16.756 1.00 95.12 203 GLU A O 1
ATOM 1553 N N . ALA A 1 204 ? 9.330 0.096 -16.387 1.00 96.62 204 ALA A N 1
ATOM 1554 C CA . ALA A 1 204 ? 9.030 -1.277 -16.787 1.00 96.62 204 ALA A CA 1
ATOM 1555 C C . ALA A 1 204 ? 7.803 -1.855 -16.052 1.00 96.62 204 ALA A C 1
ATOM 1557 O O . ALA A 1 204 ? 6.954 -2.493 -16.673 1.00 96.62 204 ALA A O 1
ATOM 1558 N N . VAL A 1 205 ? 7.650 -1.601 -14.749 1.00 97.00 205 VAL A N 1
ATOM 1559 C CA . VAL A 1 205 ? 6.578 -2.221 -13.942 1.00 97.00 205 VAL A CA 1
ATOM 1560 C C . VAL A 1 205 ? 5.379 -1.318 -13.650 1.00 97.00 205 VAL A C 1
ATOM 1562 O O . VAL A 1 205 ? 4.340 -1.823 -13.223 1.00 97.00 205 VAL A O 1
ATOM 1565 N N . ASN A 1 206 ? 5.475 -0.005 -13.870 1.00 96.69 206 ASN A N 1
ATOM 1566 C CA . ASN A 1 206 ? 4.417 0.959 -13.540 1.00 96.69 206 ASN A CA 1
ATOM 1567 C C . ASN A 1 206 ? 4.091 1.973 -14.652 1.00 96.69 206 ASN A C 1
ATOM 1569 O O . ASN A 1 206 ? 3.415 2.972 -14.377 1.00 96.69 206 ASN A O 1
ATOM 1573 N N . LEU A 1 207 ? 4.514 1.739 -15.897 1.00 96.31 207 LEU A N 1
ATOM 1574 C CA . LEU A 1 207 ? 4.083 2.553 -17.035 1.00 96.31 207 LEU A CA 1
ATOM 1575 C C . LEU A 1 207 ? 2.580 2.379 -17.269 1.00 96.31 207 LEU A C 1
ATOM 1577 O O . LEU A 1 207 ? 2.058 1.261 -17.271 1.00 96.31 207 LEU A O 1
ATOM 1581 N N . PHE A 1 208 ? 1.865 3.487 -17.435 1.00 95.69 208 PHE A N 1
ATOM 1582 C CA . PHE A 1 208 ? 0.417 3.502 -17.593 1.00 95.69 208 PHE A CA 1
ATOM 1583 C C . PHE A 1 208 ? 0.010 4.303 -18.834 1.00 95.69 208 PHE A C 1
ATOM 1585 O O . PHE A 1 208 ? 0.537 5.401 -19.043 1.00 95.69 208 PHE A O 1
ATOM 1592 N N . PRO A 1 209 ? -0.944 3.797 -19.640 1.00 95.62 209 PRO A N 1
ATOM 1593 C CA . PRO A 1 209 ? -1.197 4.369 -20.949 1.00 95.62 209 PRO A CA 1
ATOM 1594 C C . PRO A 1 209 ? -1.854 5.750 -20.873 1.00 95.62 209 PRO A C 1
ATOM 1596 O O . PRO A 1 209 ? -2.888 5.930 -20.211 1.00 95.62 209 PRO A O 1
ATOM 1599 N N . ALA A 1 210 ? -1.334 6.712 -21.637 1.00 95.94 210 ALA A N 1
ATOM 1600 C CA . ALA A 1 210 ? -1.966 8.016 -21.866 1.00 95.94 210 ALA A CA 1
ATOM 1601 C C . ALA A 1 210 ? -3.351 7.873 -22.493 1.00 95.94 210 ALA A C 1
ATOM 1603 O O . ALA A 1 210 ? -4.268 8.642 -22.202 1.00 95.94 210 ALA A O 1
ATOM 1604 N N . ALA A 1 211 ? -3.525 6.832 -23.306 1.00 95.56 211 ALA A N 1
ATOM 1605 C CA . ALA A 1 211 ? -4.794 6.500 -23.925 1.00 95.56 211 ALA A CA 1
ATOM 1606 C C . ALA A 1 211 ? -5.856 6.007 -22.925 1.00 95.56 211 ALA A C 1
ATOM 1608 O O . ALA A 1 211 ? -7.011 5.869 -23.318 1.00 95.56 211 ALA A O 1
ATOM 1609 N N . SER A 1 212 ? -5.535 5.748 -21.652 1.00 93.44 212 SER A N 1
ATOM 1610 C CA . SER A 1 212 ? -6.531 5.377 -20.633 1.00 93.44 212 SER A CA 1
ATOM 1611 C C . SER A 1 212 ? -7.549 6.503 -20.364 1.00 93.44 212 SER A C 1
ATOM 1613 O O . SER A 1 212 ? -7.259 7.674 -20.614 1.00 93.44 212 SER A O 1
ATOM 1615 N N . PRO A 1 213 ? -8.741 6.208 -19.797 1.00 93.94 213 PRO A N 1
ATOM 1616 C CA . PRO A 1 213 ? -9.680 7.252 -19.375 1.00 93.94 213 PRO A CA 1
ATOM 1617 C C . PRO A 1 213 ? -9.044 8.297 -18.451 1.00 93.94 213 PRO A C 1
ATOM 1619 O O . PRO A 1 213 ? -9.304 9.487 -18.600 1.00 93.94 213 PRO A O 1
ATOM 1622 N N . TYR A 1 214 ? -8.172 7.857 -17.540 1.00 91.38 214 TYR A N 1
ATOM 1623 C CA . TYR A 1 214 ? -7.444 8.741 -16.639 1.00 91.38 214 TYR A CA 1
ATOM 1624 C C . TYR A 1 214 ? -6.417 9.597 -17.379 1.00 91.38 214 TYR A C 1
ATOM 1626 O O . TYR A 1 214 ? -6.410 10.809 -17.183 1.00 91.38 214 TYR A O 1
ATOM 1634 N N . GLY A 1 215 ? -5.592 8.996 -18.244 1.00 93.50 215 GLY A N 1
ATOM 1635 C CA . GLY A 1 215 ? -4.595 9.723 -19.031 1.00 93.50 215 GLY A CA 1
ATOM 1636 C C . GLY A 1 215 ? -5.239 10.810 -19.890 1.00 93.50 215 GLY A C 1
ATOM 1637 O O . GLY A 1 215 ? -4.826 11.966 -19.832 1.00 93.50 215 GLY A O 1
ATOM 1638 N N . ARG A 1 216 ? -6.349 10.491 -20.569 1.00 96.50 216 ARG A N 1
ATOM 1639 C CA . ARG A 1 216 ? -7.133 11.474 -21.336 1.00 96.50 216 ARG A CA 1
ATOM 1640 C C . ARG A 1 216 ? -7.716 12.580 -20.460 1.00 96.50 216 ARG A C 1
ATOM 1642 O O . ARG A 1 216 ? -7.612 13.747 -20.823 1.00 96.50 216 ARG A O 1
ATOM 1649 N N . ALA A 1 217 ? -8.296 12.236 -19.307 1.00 95.56 217 ALA A N 1
ATOM 1650 C CA . ALA A 1 217 ? -8.856 13.220 -18.375 1.00 95.56 217 ALA A CA 1
ATOM 1651 C C . ALA A 1 217 ? -7.798 14.183 -17.805 1.00 95.56 217 ALA A C 1
ATOM 1653 O O . ALA A 1 217 ? -8.133 15.306 -17.444 1.00 95.56 217 ALA A O 1
ATOM 1654 N N . HIS A 1 218 ? -6.531 13.762 -17.758 1.00 93.00 218 HIS A N 1
ATOM 1655 C CA . HIS A 1 218 ? -5.402 14.569 -17.286 1.00 93.00 218 HIS A CA 1
ATOM 1656 C C . HIS A 1 218 ? -4.545 15.133 -18.433 1.00 93.00 218 HIS A C 1
ATOM 1658 O O . HIS A 1 218 ? -3.466 15.666 -18.184 1.00 93.00 218 HIS A O 1
ATOM 1664 N N . GLY A 1 219 ? -5.000 15.023 -19.688 1.00 95.81 219 GLY A N 1
ATOM 1665 C CA . GLY A 1 219 ? -4.319 15.599 -20.852 1.00 95.81 219 GLY A CA 1
ATOM 1666 C C . GLY A 1 219 ? -2.955 14.979 -21.172 1.00 95.81 219 GLY A C 1
ATOM 1667 O O . GLY A 1 219 ? -2.100 15.655 -21.748 1.00 95.81 219 GLY A O 1
ATOM 1668 N N . TRP A 1 220 ? -2.722 13.720 -20.792 1.00 96.06 220 TRP A N 1
ATOM 1669 C CA . TRP A 1 220 ? -1.461 13.032 -21.065 1.00 96.06 220 TRP A CA 1
ATOM 1670 C C . TRP A 1 220 ? -1.260 12.837 -22.568 1.00 96.06 220 TRP A C 1
ATOM 1672 O O . TRP A 1 220 ? -2.158 12.382 -23.276 1.00 96.06 220 TRP A O 1
ATOM 1682 N N . LYS A 1 221 ? -0.061 13.183 -23.048 1.00 96.38 221 LYS A N 1
ATOM 1683 C CA . LYS A 1 221 ? 0.336 13.053 -24.461 1.00 96.38 221 LYS A CA 1
ATOM 1684 C C . LYS A 1 221 ? 1.188 11.815 -24.739 1.00 96.38 221 LYS A C 1
ATOM 1686 O O . LYS A 1 221 ? 1.340 11.436 -25.893 1.00 96.38 221 LYS A O 1
ATOM 1691 N N . ALA A 1 222 ? 1.750 11.226 -23.691 1.00 96.31 222 ALA A N 1
ATOM 1692 C CA . ALA A 1 222 ? 2.581 10.036 -23.727 1.00 96.31 222 ALA A CA 1
ATOM 1693 C C . ALA A 1 222 ? 2.350 9.239 -22.444 1.00 96.31 222 ALA A C 1
ATOM 1695 O O . ALA A 1 222 ? 1.928 9.809 -21.429 1.00 96.31 222 ALA A O 1
ATOM 1696 N N . ASP A 1 223 ? 2.592 7.935 -22.516 1.00 96.19 223 ASP A N 1
ATOM 1697 C CA . ASP A 1 223 ? 2.481 7.045 -21.367 1.00 96.19 223 ASP A CA 1
ATOM 1698 C C . ASP A 1 223 ? 3.409 7.521 -20.251 1.00 96.19 223 ASP A C 1
ATOM 1700 O O . ASP A 1 223 ? 4.485 8.066 -20.502 1.00 96.19 223 ASP A O 1
ATOM 1704 N N . ALA A 1 224 ? 2.969 7.356 -19.010 1.00 94.50 224 ALA A N 1
ATOM 1705 C CA . ALA A 1 224 ? 3.684 7.887 -17.861 1.00 94.50 224 ALA A CA 1
ATOM 1706 C C . ALA A 1 224 ? 3.610 6.931 -16.675 1.00 94.50 224 ALA A C 1
ATOM 1708 O O . ALA A 1 224 ? 2.690 6.115 -16.558 1.00 94.50 224 ALA A O 1
ATOM 1709 N N . VAL A 1 225 ? 4.587 7.047 -15.776 1.00 94.00 225 VAL A N 1
ATOM 1710 C CA . VAL A 1 225 ? 4.623 6.273 -14.535 1.00 94.00 225 VAL A CA 1
ATOM 1711 C C . VAL A 1 225 ? 3.404 6.608 -13.681 1.00 94.00 225 VAL A C 1
ATOM 1713 O O . VAL A 1 225 ? 3.147 7.763 -13.335 1.00 94.00 225 VAL A O 1
ATOM 1716 N N . ARG A 1 226 ? 2.659 5.573 -13.294 1.00 93.25 226 ARG A N 1
ATOM 1717 C CA . ARG A 1 226 ? 1.545 5.679 -12.351 1.00 93.25 226 ARG A CA 1
ATOM 1718 C C . ARG A 1 226 ? 1.469 4.432 -11.490 1.00 93.25 226 ARG A C 1
ATOM 1720 O O . ARG A 1 226 ? 0.706 3.524 -11.787 1.00 93.25 226 ARG A O 1
ATOM 1727 N N . GLY A 1 227 ? 2.210 4.392 -10.390 1.00 90.25 227 GLY A N 1
ATOM 1728 C CA . GLY A 1 227 ? 2.228 3.200 -9.544 1.00 90.25 227 GLY A CA 1
ATOM 1729 C C . GLY A 1 227 ? 0.907 2.926 -8.813 1.00 90.25 227 GLY A C 1
ATOM 1730 O O . GLY A 1 227 ? 0.504 1.774 -8.715 1.00 90.25 227 GLY A O 1
ATOM 1731 N N . LYS A 1 228 ? 0.148 3.965 -8.424 1.00 88.88 228 LYS A N 1
ATOM 1732 C CA . LYS A 1 228 ? -1.103 3.833 -7.640 1.00 88.88 228 LYS A CA 1
ATOM 1733 C C . LYS A 1 228 ? -2.204 2.953 -8.256 1.00 88.88 228 LYS A C 1
ATOM 1735 O O . LYS A 1 228 ? -3.141 2.580 -7.557 1.00 88.88 228 LYS A O 1
ATOM 1740 N N . VAL A 1 229 ? -2.160 2.664 -9.560 1.00 90.62 229 VAL A N 1
ATOM 1741 C CA . VAL A 1 229 ? -3.136 1.756 -10.204 1.00 90.62 229 VAL A CA 1
ATOM 1742 C C . VAL A 1 229 ? -2.734 0.287 -10.097 1.00 90.62 229 VAL A C 1
ATOM 1744 O O . VAL A 1 229 ? -3.575 -0.593 -10.291 1.00 90.62 229 VAL A O 1
ATOM 1747 N N . TYR A 1 230 ? -1.472 0.018 -9.779 1.00 93.06 230 TYR A N 1
ATOM 1748 C CA . TYR A 1 230 ? -0.906 -1.315 -9.679 1.00 93.06 230 TYR A CA 1
ATOM 1749 C C . TYR A 1 230 ? -0.902 -1.812 -8.236 1.00 93.06 230 TYR A C 1
ATOM 1751 O O . TYR A 1 230 ? -0.992 -1.047 -7.279 1.00 93.06 230 TYR A O 1
ATOM 1759 N N . LYS A 1 231 ? -0.835 -3.133 -8.093 1.00 92.00 231 LYS A N 1
ATOM 1760 C CA . LYS A 1 231 ? -0.703 -3.827 -6.812 1.00 92.00 231 LYS A CA 1
ATOM 1761 C C . LYS A 1 231 ? 0.651 -3.553 -6.171 1.00 92.00 231 LYS A C 1
ATOM 1763 O O . LYS A 1 231 ? 0.737 -3.461 -4.958 1.00 92.00 231 LYS A O 1
ATOM 1768 N N . TRP A 1 232 ? 1.678 -3.397 -6.997 1.00 95.06 232 TRP A N 1
ATOM 1769 C CA . TRP A 1 232 ? 2.997 -2.968 -6.569 1.00 95.06 232 TRP A CA 1
ATOM 1770 C C . TRP A 1 232 ? 3.307 -1.601 -7.177 1.00 95.06 232 TRP A C 1
ATOM 1772 O O . TRP A 1 232 ? 3.381 -1.462 -8.399 1.00 95.06 232 TRP A O 1
ATOM 1782 N N . ASP A 1 233 ? 3.470 -0.601 -6.323 1.00 94.44 233 ASP A N 1
ATOM 1783 C CA . ASP A 1 233 ? 3.770 0.784 -6.662 1.00 94.44 233 ASP A CA 1
ATOM 1784 C C . ASP A 1 233 ? 5.240 1.079 -6.332 1.00 94.44 233 ASP A C 1
ATOM 1786 O O . ASP A 1 233 ? 5.642 1.234 -5.182 1.00 94.44 233 ASP A O 1
ATOM 1790 N N . PHE A 1 234 ? 6.039 1.140 -7.388 1.00 94.75 234 PHE A N 1
ATOM 1791 C CA . PHE A 1 234 ? 7.449 1.502 -7.413 1.00 94.75 234 PHE A CA 1
ATOM 1792 C C . PHE A 1 234 ? 7.653 2.996 -7.709 1.00 94.75 234 PHE A C 1
ATOM 1794 O O . PHE A 1 234 ? 8.785 3.479 -7.705 1.00 94.75 234 PHE A O 1
ATOM 1801 N N . SER A 1 235 ? 6.588 3.758 -7.984 1.00 92.25 235 SER A N 1
ATOM 1802 C CA . SER A 1 235 ? 6.704 5.147 -8.449 1.00 9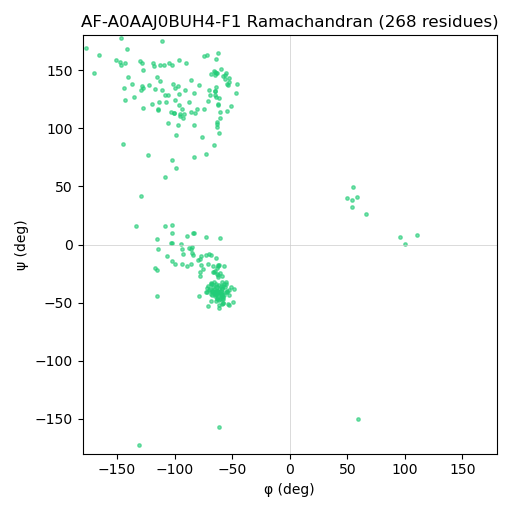2.25 235 SER A CA 1
ATOM 1803 C C . SER A 1 235 ? 7.327 6.086 -7.414 1.00 92.25 235 SER A C 1
ATOM 1805 O O . SER A 1 235 ? 7.963 7.074 -7.781 1.00 92.25 235 SER A O 1
ATOM 1807 N N . ARG A 1 236 ? 7.257 5.731 -6.126 1.00 88.12 236 ARG A N 1
ATOM 1808 C CA . ARG A 1 236 ? 7.906 6.477 -5.036 1.00 88.12 236 ARG A CA 1
ATOM 1809 C C . ARG A 1 236 ? 9.440 6.377 -5.039 1.00 88.12 236 ARG A C 1
ATOM 1811 O O . ARG A 1 236 ? 10.083 7.120 -4.302 1.00 88.12 236 ARG A O 1
ATOM 1818 N N . MET A 1 237 ? 10.033 5.522 -5.879 1.00 87.25 237 MET A N 1
ATOM 1819 C CA . MET A 1 237 ? 11.491 5.436 -6.059 1.00 87.25 237 MET A CA 1
ATOM 1820 C C . MET A 1 237 ? 12.064 6.556 -6.938 1.00 87.25 237 MET A C 1
ATOM 1822 O O . MET A 1 237 ? 13.244 6.864 -6.834 1.00 87.25 237 MET A O 1
ATOM 1826 N N . VAL A 1 238 ? 11.254 7.161 -7.812 1.00 81.56 238 VAL A N 1
ATOM 1827 C CA . VAL A 1 238 ? 11.702 8.168 -8.803 1.00 81.56 238 VAL A CA 1
ATOM 1828 C C . VAL A 1 238 ? 11.123 9.559 -8.553 1.00 81.56 238 VAL A C 1
ATOM 1830 O O . VAL A 1 238 ? 11.463 10.502 -9.258 1.00 81.56 238 VAL A O 1
ATOM 1833 N N . GLY A 1 239 ? 10.251 9.686 -7.552 1.00 59.69 239 GLY A N 1
ATOM 1834 C CA . GLY A 1 239 ? 9.501 10.901 -7.242 1.00 59.69 239 GLY A CA 1
ATOM 1835 C C . GLY A 1 239 ? 9.611 11.316 -5.781 1.00 59.69 239 GLY A C 1
ATOM 1836 O O . GLY A 1 239 ? 8.601 11.688 -5.190 1.00 59.69 239 GLY A O 1
ATOM 1837 N N . ALA A 1 240 ? 10.802 11.236 -5.179 1.00 50.59 240 ALA A N 1
ATOM 1838 C CA . ALA A 1 240 ? 11.048 11.947 -3.929 1.00 50.59 240 ALA A CA 1
ATOM 1839 C C . ALA A 1 240 ? 10.986 13.453 -4.230 1.00 50.59 240 ALA A C 1
ATOM 1841 O O . ALA A 1 240 ? 11.995 14.068 -4.564 1.00 50.59 240 ALA A O 1
ATOM 1842 N N . GLU A 1 241 ? 9.784 14.032 -4.205 1.00 39.69 241 GLU A N 1
ATOM 1843 C CA . GLU A 1 241 ? 9.630 15.484 -4.154 1.00 39.69 241 GLU A CA 1
ATOM 1844 C C . GLU A 1 241 ? 10.466 16.001 -2.973 1.00 39.69 241 GLU A C 1
ATOM 1846 O O . GLU A 1 241 ? 10.520 15.358 -1.920 1.00 39.69 241 GLU A O 1
ATOM 1851 N N . GLU A 1 242 ? 11.149 17.136 -3.130 1.00 31.28 242 GLU A N 1
ATOM 1852 C CA . GLU A 1 242 ? 11.787 17.806 -1.995 1.00 31.28 242 GLU A CA 1
ATOM 1853 C C . GLU A 1 242 ? 10.723 18.042 -0.907 1.00 31.28 242 GLU A C 1
ATOM 1855 O O . GLU A 1 242 ? 9.750 18.761 -1.122 1.00 31.28 242 GLU A O 1
ATOM 1860 N N . GLY A 1 243 ? 10.873 17.386 0.250 1.00 36.66 243 GLY A N 1
ATOM 1861 C CA . GLY A 1 243 ? 9.880 17.403 1.333 1.00 36.66 243 GLY A CA 1
ATOM 1862 C C . GLY A 1 243 ? 8.964 16.175 1.411 1.00 36.66 243 GLY A C 1
ATOM 1863 O O . GLY A 1 243 ? 8.134 16.102 2.319 1.00 36.66 243 GLY A O 1
ATOM 1864 N N . ALA A 1 244 ? 9.123 15.181 0.532 1.00 43.53 244 ALA A N 1
ATOM 1865 C CA . ALA A 1 244 ? 8.530 13.863 0.723 1.00 43.53 244 ALA A CA 1
ATOM 1866 C C . ALA A 1 244 ? 9.091 13.279 2.030 1.00 43.53 244 ALA A C 1
ATOM 1868 O O . ALA A 1 244 ? 10.281 12.985 2.119 1.00 43.53 244 ALA A O 1
ATOM 1869 N N . GLY A 1 245 ? 8.251 13.200 3.068 1.00 46.84 245 GLY A N 1
ATOM 1870 C CA . GLY A 1 245 ? 8.625 12.708 4.396 1.00 46.84 245 GLY A CA 1
ATOM 1871 C C . GLY A 1 245 ? 9.093 11.246 4.392 1.00 46.84 245 GLY A C 1
ATOM 1872 O O . GLY A 1 245 ? 9.493 10.698 3.369 1.00 46.84 245 GLY A O 1
ATOM 1873 N N . ALA A 1 246 ? 9.002 10.558 5.529 1.00 47.91 246 ALA A N 1
ATOM 1874 C CA . ALA A 1 246 ? 9.572 9.214 5.732 1.00 47.91 246 ALA A CA 1
ATOM 1875 C C . ALA A 1 246 ? 9.056 8.074 4.806 1.00 47.91 246 ALA A C 1
ATOM 1877 O O . ALA A 1 246 ? 9.437 6.923 4.992 1.00 47.91 246 ALA A O 1
ATOM 1878 N N . GLY A 1 247 ? 8.215 8.374 3.807 1.00 50.88 247 GLY A N 1
ATOM 1879 C CA . GLY A 1 247 ? 7.751 7.455 2.761 1.00 50.88 247 GLY A CA 1
ATOM 1880 C C . GLY A 1 247 ? 8.423 7.612 1.385 1.00 50.88 247 GLY A C 1
ATOM 1881 O O . GLY A 1 247 ? 8.028 6.903 0.451 1.00 50.88 247 GLY A O 1
ATOM 1882 N N . ALA A 1 248 ? 9.390 8.523 1.223 1.00 61.28 248 ALA A N 1
ATOM 1883 C CA . ALA A 1 248 ? 10.209 8.625 0.011 1.00 61.28 248 ALA A CA 1
ATOM 1884 C C . ALA A 1 248 ? 11.083 7.367 -0.174 1.00 61.28 248 ALA A C 1
ATOM 1886 O O . ALA A 1 248 ? 11.530 6.776 0.806 1.00 61.28 248 ALA A O 1
ATOM 1887 N N . ALA A 1 249 ? 11.320 6.947 -1.423 1.00 80.75 249 ALA A N 1
ATOM 1888 C CA . ALA A 1 249 ? 12.120 5.758 -1.756 1.00 80.75 249 ALA A CA 1
ATOM 1889 C C . ALA A 1 249 ? 11.594 4.435 -1.155 1.00 80.75 249 ALA A C 1
ATOM 1891 O O . ALA A 1 249 ? 12.361 3.587 -0.695 1.00 80.75 249 ALA A O 1
ATOM 1892 N N . THR A 1 250 ? 10.270 4.252 -1.179 1.00 88.94 250 THR A N 1
ATOM 1893 C CA . THR A 1 250 ? 9.621 2.983 -0.825 1.00 88.94 250 THR A CA 1
ATOM 1894 C C . THR A 1 250 ? 9.031 2.287 -2.048 1.00 88.94 250 THR A C 1
ATOM 1896 O O . THR A 1 250 ? 8.662 2.930 -3.031 1.00 88.94 250 THR A O 1
ATOM 1899 N N . VAL A 1 251 ? 8.895 0.966 -1.968 1.00 93.31 251 VAL A N 1
ATOM 1900 C CA . VAL A 1 251 ? 8.009 0.185 -2.838 1.00 93.31 251 VAL A CA 1
ATOM 1901 C C . VAL A 1 251 ? 6.796 -0.226 -2.021 1.00 93.31 251 VAL A C 1
ATOM 1903 O O . VAL A 1 251 ? 6.932 -0.764 -0.926 1.00 93.31 251 VAL A O 1
ATOM 1906 N N . GLU A 1 252 ? 5.608 0.042 -2.540 1.00 93.75 252 GLU A N 1
ATOM 1907 C CA . GLU A 1 252 ? 4.346 -0.201 -1.848 1.00 93.75 252 GLU A CA 1
ATOM 1908 C C . GLU A 1 252 ? 3.618 -1.392 -2.476 1.00 93.75 252 GLU A C 1
ATOM 1910 O O . GLU A 1 252 ? 3.303 -1.384 -3.663 1.00 93.75 252 GLU A O 1
ATOM 1915 N N . PHE A 1 253 ? 3.312 -2.409 -1.676 1.00 93.31 253 PHE A N 1
ATOM 1916 C CA . PHE A 1 253 ? 2.346 -3.447 -2.012 1.00 93.31 253 PHE A CA 1
ATOM 1917 C C . PHE A 1 253 ? 0.963 -3.041 -1.509 1.00 93.31 253 PHE A C 1
ATOM 1919 O O . PHE A 1 253 ? 0.811 -2.674 -0.349 1.00 93.31 253 PHE A O 1
ATOM 1926 N N . ARG A 1 254 ? -0.059 -3.172 -2.350 1.00 89.44 254 ARG A N 1
ATOM 1927 C CA . ARG A 1 254 ? -1.458 -2.874 -2.040 1.00 89.44 254 ARG A CA 1
ATOM 1928 C C . ARG A 1 254 ? -2.283 -4.128 -2.212 1.00 89.44 254 ARG A C 1
ATOM 1930 O O . ARG A 1 254 ? -2.392 -4.663 -3.311 1.00 89.44 254 ARG A O 1
ATOM 1937 N N . GLN A 1 255 ? -2.955 -4.567 -1.166 1.00 84.00 255 GLN A N 1
ATOM 1938 C CA . GLN A 1 255 ? -3.981 -5.582 -1.318 1.00 84.00 255 GLN A CA 1
ATOM 1939 C C . GLN A 1 255 ? -5.311 -4.926 -1.738 1.00 84.00 255 GLN A C 1
ATOM 1941 O O . GLN A 1 255 ? -5.753 -4.002 -1.048 1.00 84.00 255 GLN A O 1
ATOM 1946 N N . PRO A 1 256 ? -6.011 -5.413 -2.790 1.00 69.50 256 PRO A N 1
ATOM 1947 C CA . PRO A 1 256 ? -7.277 -4.829 -3.217 1.00 69.50 256 PRO A CA 1
ATOM 1948 C C . PRO A 1 256 ? -8.299 -4.804 -2.082 1.00 69.50 256 PRO A C 1
ATOM 1950 O O . PRO A 1 256 ? -8.341 -5.738 -1.258 1.00 69.50 256 PRO A O 1
ATOM 1953 N N . PRO A 1 257 ? -9.150 -3.771 -2.033 1.00 60.62 257 PRO A N 1
ATOM 1954 C CA . PRO A 1 257 ? -10.068 -3.657 -0.933 1.00 60.62 257 PRO A CA 1
ATOM 1955 C C . PRO A 1 257 ? -11.140 -4.753 -0.954 1.00 60.62 257 PRO A C 1
ATOM 1957 O O . PRO A 1 257 ? -11.530 -5.254 -2.011 1.00 60.62 257 PRO A O 1
ATOM 1960 N N . GLY A 1 258 ? -11.590 -5.194 0.223 1.00 54.56 258 GLY A N 1
ATOM 1961 C CA . GLY A 1 258 ? -12.575 -6.269 0.301 1.00 54.56 258 GLY A CA 1
ATOM 1962 C C . GLY A 1 258 ? -13.056 -6.641 1.695 1.00 54.56 258 GLY A C 1
ATOM 1963 O O . GLY A 1 258 ? -12.528 -6.220 2.715 1.00 54.56 258 GLY A O 1
ATOM 1964 N N . GLN A 1 259 ? -14.110 -7.456 1.706 1.00 41.44 259 GLN A N 1
ATOM 1965 C CA . GLN A 1 259 ? -15.078 -7.548 2.798 1.00 41.44 259 GLN A CA 1
ATOM 1966 C C . GLN A 1 259 ? -14.548 -8.016 4.162 1.00 41.44 259 GLN A C 1
ATOM 1968 O O . GLN A 1 259 ? -15.217 -7.775 5.151 1.00 41.44 259 GLN A O 1
ATOM 1973 N N . ILE A 1 260 ? -13.391 -8.659 4.296 1.00 47.75 260 ILE A N 1
ATOM 1974 C CA . ILE A 1 260 ? -12.880 -9.015 5.627 1.00 47.75 260 ILE A CA 1
ATOM 1975 C C . ILE A 1 260 ? -11.365 -8.852 5.626 1.00 47.75 260 ILE A C 1
ATOM 1977 O O . ILE A 1 260 ? -10.660 -9.451 4.809 1.00 47.75 260 ILE A O 1
ATOM 1981 N N . LEU A 1 261 ? -10.869 -8.042 6.560 1.00 46.09 261 LEU A N 1
ATOM 1982 C CA . LEU A 1 261 ? -9.470 -8.033 6.958 1.00 46.09 261 LEU A CA 1
ATOM 1983 C C . LEU A 1 261 ? -9.315 -9.160 7.987 1.00 46.09 261 LEU A C 1
ATOM 1985 O O . LEU A 1 261 ? -9.356 -8.944 9.192 1.00 46.09 261 LEU A O 1
ATOM 1989 N N . GLN A 1 262 ? -9.296 -10.398 7.492 1.00 38.59 262 GLN A N 1
ATOM 1990 C CA . GLN A 1 262 ? -8.991 -11.570 8.302 1.00 38.59 262 GLN A CA 1
ATOM 1991 C C . GLN A 1 262 ? -7.530 -11.890 8.028 1.00 38.59 262 GLN A C 1
ATOM 1993 O O . GLN A 1 262 ? -7.209 -12.552 7.043 1.00 38.59 262 GLN A O 1
ATOM 1998 N N . LEU A 1 263 ? -6.631 -11.375 8.867 1.00 37.72 263 LEU A N 1
ATOM 1999 C CA . LEU A 1 263 ? -5.319 -11.998 8.972 1.00 37.72 263 LEU A CA 1
ATOM 2000 C C . LEU A 1 263 ? -5.588 -13.428 9.444 1.00 37.72 263 LEU A C 1
ATOM 2002 O O . LEU A 1 263 ? -6.146 -13.636 10.522 1.00 37.72 263 LEU A O 1
ATOM 2006 N N . ILE A 1 264 ? -5.286 -14.415 8.602 1.00 28.84 264 ILE A N 1
ATOM 2007 C CA . ILE A 1 264 ? -5.368 -15.826 8.976 1.00 28.84 264 ILE A CA 1
ATOM 2008 C C . ILE A 1 264 ? -4.191 -16.095 9.922 1.00 28.84 264 ILE A C 1
ATOM 2010 O O . ILE A 1 264 ? -3.169 -16.639 9.530 1.00 28.84 264 ILE A O 1
ATOM 2014 N N . PHE A 1 265 ? -4.335 -15.683 11.178 1.00 27.78 265 PHE A N 1
ATOM 2015 C CA . PHE A 1 265 ? -3.586 -16.228 12.305 1.00 27.78 265 PHE A CA 1
ATOM 2016 C C . PHE A 1 265 ? -4.554 -17.061 13.140 1.00 27.78 265 PHE A C 1
ATOM 2018 O O . PHE A 1 265 ? -4.800 -16.796 14.310 1.00 27.78 265 PHE A O 1
ATOM 2025 N N . THR A 1 266 ? -5.167 -18.074 12.525 1.00 23.91 266 THR A N 1
ATOM 2026 C CA . THR A 1 266 ? -5.745 -19.154 13.319 1.00 23.91 266 THR A CA 1
ATOM 2027 C C . THR A 1 266 ? -4.582 -20.019 13.777 1.00 23.91 266 THR A C 1
ATOM 2029 O O . THR A 1 266 ? -4.163 -20.931 13.064 1.00 23.91 266 THR A O 1
ATOM 2032 N N . THR A 1 267 ? -4.043 -19.744 14.962 1.00 26.28 267 THR A N 1
ATOM 2033 C CA . THR A 1 267 ? -3.461 -20.828 15.745 1.00 26.28 267 THR A CA 1
ATOM 2034 C C . THR A 1 267 ? -4.620 -21.763 16.059 1.00 26.28 267 THR A C 1
ATOM 2036 O O . THR A 1 267 ? -5.488 -21.491 16.884 1.00 26.28 267 THR A O 1
ATOM 2039 N N . SER A 1 268 ? -4.707 -22.852 15.302 1.00 25.17 268 SER A N 1
ATOM 2040 C CA . SER A 1 268 ? -5.487 -24.004 15.715 1.00 25.17 268 SER A CA 1
ATOM 2041 C C . SER A 1 268 ? -4.867 -24.506 17.013 1.00 25.17 268 SER A C 1
ATOM 2043 O O . SER A 1 268 ? -3.864 -25.219 16.992 1.00 25.17 268 SER A O 1
ATOM 2045 N N . SER A 1 269 ? -5.430 -24.093 18.142 1.00 31.36 269 SER A N 1
ATOM 2046 C CA . SER A 1 269 ? -5.337 -24.862 19.371 1.00 31.36 269 SER A CA 1
ATOM 2047 C C . SER A 1 269 ? -6.048 -26.190 19.109 1.00 31.36 269 SER A C 1
ATOM 2049 O O . SER A 1 269 ? -7.278 -26.216 18.995 1.00 31.36 269 SER A O 1
ATOM 2051 N N . GLN A 1 270 ? -5.265 -27.251 18.915 1.00 31.47 270 GLN A N 1
ATOM 2052 C CA . GLN A 1 270 ? -5.696 -28.590 19.308 1.00 31.47 270 GLN A CA 1
ATOM 2053 C C . GLN A 1 270 ? -5.655 -28.692 20.831 1.00 31.47 270 GLN A C 1
ATOM 2055 O O . GLN A 1 270 ? -4.756 -28.052 21.427 1.00 31.47 270 GLN A O 1
#

Organism: NCBI:txid1093897

pLDDT: mean 85.75, std 17.11, range [23.91, 98.5]

Sequence (270 aa):
MEGHNSFQFGVELEFLLGSRKKVHHNWKSLAKDLSKRLQKAGISNHVNDGNDKSWENYREWSIVQEVTIPSQPAKNLWGIELVSPVYPIYSYWAADLDTIFTALHKAFSLVPSPHCSTHVHVSGAPDPLSPADLAALAKSALYHEPALDLLFPPARRAGQYWCRSIRASEALGGVAALGDCLAVVDRAAAAAAGGGGYAGVVEAVNLFPAASPYGRAHGWKADAVRGKVYKWDFSRMVGAEEGAGAGAATVEFRQPPGQILQLIFTTSSQ